Protein AF-A0A5P2X9X1-F1 (afdb_monomer)

Foldseek 3Di:
DDPPPDDWDWAPDFDDDPPDDDQDTDIDTDDDDPVLLVVQLVVLVVVDDPPDDPVPDDPVNSSNSSNVSVNVVVVVVVVVVVVVVVPDDDDPVVVVVVVVVVVVCCVVRPGPPDDDPQPDWDDDPQWIWAAECVPGTDIGGAQPQFPPDFDRYNHLQNTKGKGDWDWDWFDAPQGIKIKTWIWMARCPDPDGAIDIDIDIDDDQDDDDPVRVVRVVVRVVVVVVVVVVCPVQSVQVRVSHDD

Radius of gyration: 25.66 Å; Cα contacts (8 Å, |Δi|>4): 274; chains: 1; bounding box: 64×50×69 Å

Mean predicted aligned error: 11.22 Å

pLDDT: mean 84.47, std 12.01, range [35.03, 96.94]

Secondary structure (DSSP, 8-state):
---TTSPP---SS----TT---S----------HHHHHHHHHHHHHTS-TT--GGG--HHHHHHHHHHHHHHHHHHHHHHHHHHHHT----HHHHHHHHHHHHHHHHHSPPPPPPPP----EEETTEEEEEETTTEEEEEEPPTTB-S-----SSGGG--EEBPPEEEEEEETTEEEEEEEEEEE-TTSSS--EEEEEEEE------SHHHHHHHHHHHHHHHHHHHHTHHHHHHHHTT---

Sequence (242 aa):
MRYPHLPAYGPTEAHADEDARPDVVVRVAYALDREQLLAALSIGFTELDPDRAPEDLTVDEVRREVEGWLAAQGIIELERYVIQGQLTAYPPKQQAVMDALAAALVRAYPPPPAEEPDTGPRYGDGTVNVHTRDAGRITLREPRWCIGEHRGGEYRVDVHHMGATQHTRFHTPMGPAYVALSAAQSPLSSQPQPELHAEVSGSWSMTCDTHVARAADALEEMAAHLRGQQALLAQLEDGGPR

Nearest PDB structures (foldseek):
  5exc-assembly1_C  TM=4.239E-01  e=7.529E-01  Dendronephthya sp. SSAL-2002
  6gp1-assembly1_A  TM=4.040E-01  e=7.985E-01  Lobophyllia hemprichii
  7pfp-assembly1_C  TM=3.848E-01  e=2.170E+00  Homo sapiens
  7pfp-assembly1_A  TM=3.848E-01  e=2.170E+00  Homo sapiens

Organism: Streptomyces spectabilis (NCBI:txid68270)

InterPro domains:
  IPR054202 Protein of unknown function DUF6907 [PF21848] (127-234)

Solvent-accessible surface area (backbone atoms only — not comparable to full-atom values): 14596 Å² total; per-residue (Å²): 136,86,70,95,80,64,87,85,74,65,66,94,64,89,86,73,60,92,90,55,84,76,72,72,87,84,88,72,81,82,93,72,57,72,66,57,49,49,52,34,32,55,56,36,54,71,73,45,68,90,86,62,59,80,87,75,57,49,76,67,52,53,48,49,34,28,41,48,38,55,51,50,53,55,49,54,55,49,50,53,51,49,57,57,49,73,74,49,86,66,56,75,77,52,43,60,51,51,53,52,50,52,55,49,46,44,72,77,54,56,74,64,74,80,76,73,77,85,79,64,68,46,79,55,98,60,27,38,34,41,59,20,75,82,71,42,75,44,79,45,77,51,55,57,44,38,70,80,59,57,66,80,20,68,36,62,65,57,36,42,47,32,27,70,72,46,78,47,80,43,79,40,94,65,42,65,29,36,41,37,36,25,44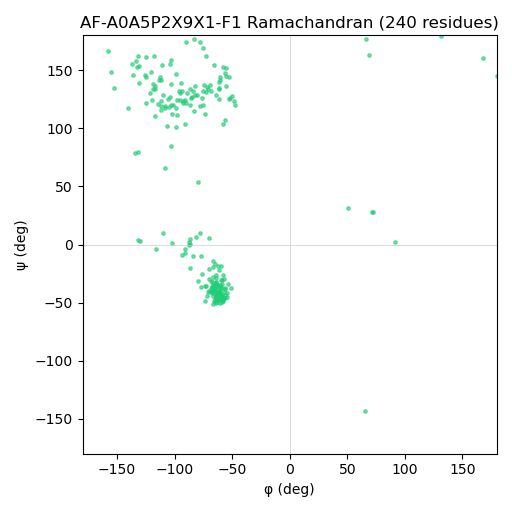,33,28,32,75,62,44,101,68,57,51,68,44,75,48,75,48,80,49,65,66,86,76,70,90,48,71,71,43,48,54,43,47,50,54,42,51,51,50,51,51,52,51,56,61,67,45,53,65,53,54,59,39,42,71,76,45,36,64,120

Structure (mmCIF, N/CA/C/O backbone):
data_AF-A0A5P2X9X1-F1
#
_entry.id   AF-A0A5P2X9X1-F1
#
loop_
_atom_site.group_PDB
_atom_site.id
_atom_site.type_symbol
_atom_site.label_atom_id
_atom_site.label_alt_id
_atom_site.label_comp_id
_atom_site.label_asym_id
_atom_site.label_entity_id
_atom_site.label_seq_id
_atom_site.pdbx_PDB_ins_code
_atom_site.Cartn_x
_atom_site.Cartn_y
_atom_site.Cartn_z
_atom_site.occupancy
_atom_site.B_iso_or_equiv
_atom_site.auth_seq_id
_atom_site.auth_comp_id
_atom_site.auth_asym_id
_atom_site.auth_atom_id
_atom_site.pdbx_PDB_model_num
ATOM 1 N N . MET A 1 1 ? -34.089 1.293 12.798 1.00 41.66 1 MET A N 1
ATOM 2 C CA . MET A 1 1 ? -34.579 0.632 11.569 1.00 41.66 1 MET A CA 1
ATOM 3 C C . MET A 1 1 ? -33.521 -0.390 11.170 1.00 41.66 1 MET A C 1
ATOM 5 O O . MET A 1 1 ? -32.366 -0.000 11.087 1.00 41.66 1 MET A O 1
ATOM 9 N N . ARG A 1 2 ? -33.836 -1.689 11.072 1.00 35.78 2 ARG A N 1
ATOM 10 C CA . ARG A 1 2 ? -32.872 -2.693 10.576 1.00 35.78 2 ARG A CA 1
ATOM 11 C C . ARG A 1 2 ? -32.998 -2.729 9.050 1.00 35.78 2 ARG A C 1
ATOM 13 O O . ARG A 1 2 ? -34.125 -2.798 8.571 1.00 35.78 2 ARG A O 1
ATOM 20 N N . TYR A 1 3 ? -31.883 -2.707 8.321 1.00 36.97 3 TYR A N 1
ATOM 21 C CA . TYR A 1 3 ? -31.836 -2.804 6.853 1.00 36.97 3 TYR A CA 1
ATOM 22 C C . TYR A 1 3 ? -31.276 -4.174 6.413 1.00 36.97 3 TYR A C 1
ATOM 24 O O . TYR A 1 3 ? -30.178 -4.240 5.871 1.00 36.97 3 TYR A O 1
ATOM 32 N N . PRO A 1 4 ? -31.977 -5.295 6.672 1.00 37.22 4 PRO A N 1
ATOM 33 C CA . PRO A 1 4 ? -31.427 -6.651 6.536 1.00 37.22 4 PRO A CA 1
ATOM 34 C C . PRO A 1 4 ? -31.156 -7.123 5.093 1.00 37.22 4 PRO A C 1
ATOM 36 O O . PRO A 1 4 ? -30.813 -8.286 4.901 1.00 37.22 4 PRO A O 1
ATOM 39 N N . HIS A 1 5 ? -31.317 -6.265 4.081 1.00 39.50 5 HIS A N 1
ATOM 40 C CA . HIS A 1 5 ? -31.217 -6.635 2.662 1.00 39.50 5 HIS A CA 1
ATOM 41 C C . HIS A 1 5 ? -30.303 -5.726 1.835 1.00 39.50 5 HIS A C 1
ATOM 43 O O . HIS A 1 5 ? -30.211 -5.914 0.624 1.00 39.50 5 HIS A O 1
ATOM 49 N N . LEU A 1 6 ? -29.646 -4.740 2.453 1.00 35.03 6 LEU A N 1
ATOM 50 C CA . LEU A 1 6 ? -28.672 -3.930 1.730 1.00 35.03 6 LEU A CA 1
ATOM 51 C C . LEU A 1 6 ? -27.324 -4.658 1.714 1.00 35.03 6 LEU A C 1
ATOM 53 O O . LEU A 1 6 ? -26.892 -5.138 2.766 1.00 35.03 6 LEU A O 1
ATOM 57 N N . PRO A 1 7 ? -26.655 -4.762 0.554 1.00 38.03 7 PRO A N 1
ATOM 58 C CA . PRO A 1 7 ? -25.277 -5.222 0.525 1.00 38.03 7 PRO A CA 1
ATOM 59 C C . PRO A 1 7 ? -24.417 -4.243 1.336 1.00 38.03 7 PRO A C 1
ATOM 61 O O . PRO A 1 7 ? -24.465 -3.035 1.110 1.00 38.03 7 PRO A O 1
ATOM 64 N N . ALA A 1 8 ? -23.679 -4.770 2.312 1.00 44.53 8 ALA A N 1
ATOM 65 C CA . ALA A 1 8 ? -22.740 -4.002 3.114 1.00 44.53 8 ALA A CA 1
ATOM 66 C C . ALA A 1 8 ? -21.356 -4.095 2.470 1.00 44.53 8 ALA A C 1
ATOM 68 O O . ALA A 1 8 ? -20.830 -5.192 2.282 1.00 44.53 8 ALA A O 1
ATOM 69 N N . TYR A 1 9 ? -20.788 -2.940 2.154 1.00 51.34 9 TYR A N 1
ATOM 70 C CA . TYR A 1 9 ? -19.409 -2.793 1.714 1.00 51.34 9 TYR A CA 1
ATOM 71 C C . TYR A 1 9 ? -18.674 -2.081 2.849 1.00 51.34 9 TYR A C 1
ATOM 73 O O . TY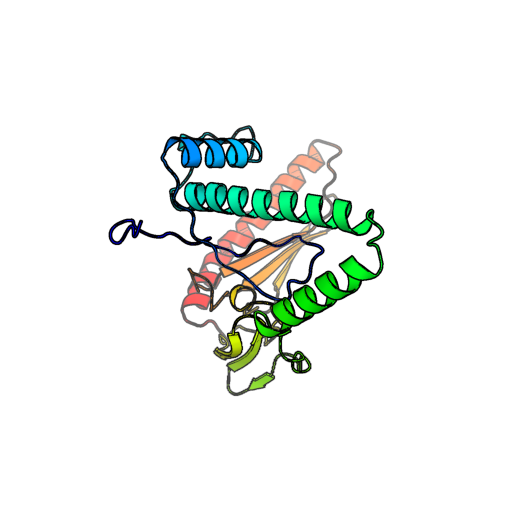R A 1 9 ? -19.200 -1.130 3.430 1.00 51.34 9 TYR A O 1
ATOM 81 N N . GLY A 1 10 ? -17.546 -2.643 3.270 1.00 55.00 10 GLY A N 1
ATOM 82 C CA . GLY A 1 10 ? -16.689 -2.040 4.285 1.00 55.00 10 GLY A CA 1
ATOM 83 C C . GLY A 1 10 ? -15.488 -1.410 3.599 1.00 55.00 10 GLY A C 1
ATOM 84 O O . GLY A 1 10 ? -15.170 -1.854 2.498 1.00 55.00 10 GLY A O 1
ATOM 85 N N . PRO A 1 11 ? -14.813 -0.451 4.251 1.00 60.16 11 PRO A N 1
ATOM 86 C CA . PRO A 1 11 ? -13.620 0.142 3.681 1.00 60.16 11 PRO A CA 1
ATOM 87 C C . PRO A 1 11 ? -12.642 -0.972 3.296 1.00 60.16 11 PRO A C 1
ATOM 89 O O . PRO A 1 11 ? -12.338 -1.866 4.100 1.00 60.16 11 PRO A O 1
ATOM 92 N N . THR A 1 12 ? -12.246 -0.943 2.030 1.00 62.06 12 THR A N 1
ATOM 93 C CA . THR A 1 12 ? -11.392 -1.939 1.386 1.00 62.06 12 THR A CA 1
ATOM 94 C C . THR A 1 12 ? -10.013 -1.940 2.052 1.00 62.06 12 THR A C 1
ATOM 96 O O . THR A 1 12 ? -9.381 -2.989 2.175 1.00 62.06 12 THR A O 1
ATOM 99 N N . GLU A 1 13 ? -9.607 -0.786 2.591 1.00 67.56 13 GLU A N 1
ATOM 100 C CA . GLU A 1 13 ? -8.340 -0.529 3.272 1.00 67.56 13 GLU A CA 1
ATOM 101 C C . GLU A 1 13 ? -8.574 0.308 4.549 1.00 67.56 13 GLU A C 1
ATOM 103 O O . GLU A 1 13 ? -9.592 0.983 4.698 1.00 67.56 13 GLU A O 1
ATOM 108 N N . ALA A 1 14 ? -7.666 0.220 5.525 1.00 73.81 14 ALA A N 1
ATOM 109 C CA . ALA A 1 14 ? -7.717 1.075 6.710 1.00 73.81 14 ALA A CA 1
ATOM 110 C C . ALA A 1 14 ? -6.917 2.350 6.434 1.00 73.81 14 ALA A C 1
ATOM 112 O O . ALA A 1 14 ? -5.723 2.265 6.167 1.00 73.81 14 ALA A O 1
ATOM 113 N N . HIS A 1 15 ? -7.562 3.510 6.531 1.00 73.56 15 HIS A N 1
ATOM 114 C CA . HIS A 1 15 ? -6.890 4.801 6.413 1.00 73.56 15 HIS A CA 1
ATOM 115 C C . HIS A 1 15 ? -6.505 5.310 7.804 1.00 73.56 15 HIS A C 1
ATOM 117 O O . HIS A 1 15 ? -7.327 5.296 8.725 1.00 73.56 15 HIS A O 1
ATOM 123 N N . ALA A 1 16 ? -5.259 5.744 7.949 1.00 73.19 16 ALA A N 1
ATOM 124 C CA . ALA A 1 16 ? -4.736 6.427 9.123 1.00 73.19 16 ALA A CA 1
ATOM 125 C C . ALA A 1 16 ? -3.933 7.646 8.656 1.00 73.19 16 ALA A C 1
ATOM 127 O O . ALA A 1 16 ? -3.502 7.694 7.505 1.00 73.19 16 ALA A O 1
ATOM 128 N N . ASP A 1 17 ? -3.760 8.618 9.544 1.00 72.19 17 ASP A N 1
ATOM 129 C CA . ASP A 1 17 ? -2.785 9.690 9.348 1.00 72.19 17 ASP A CA 1
ATOM 130 C C . ASP A 1 17 ? -1.374 9.074 9.269 1.00 72.19 17 ASP A C 1
ATOM 132 O O . ASP A 1 17 ? -1.051 8.184 10.061 1.00 72.19 17 ASP A O 1
ATOM 136 N N . GLU A 1 18 ? -0.565 9.512 8.299 1.00 70.56 18 GLU A N 1
ATOM 137 C CA . GLU A 1 18 ? 0.774 8.975 8.014 1.00 70.56 18 GLU A CA 1
ATOM 138 C C . GLU A 1 18 ? 1.712 9.090 9.224 1.00 70.56 18 GLU A C 1
ATOM 140 O O . GLU A 1 18 ? 2.566 8.228 9.436 1.00 70.56 18 GLU A O 1
ATOM 145 N N . ASP A 1 19 ? 1.509 10.115 10.056 1.00 73.88 19 ASP A N 1
ATOM 146 C CA . ASP A 1 19 ? 2.313 10.364 11.254 1.00 73.88 19 ASP A CA 1
ATOM 147 C C . ASP A 1 19 ? 1.741 9.692 12.518 1.00 73.88 19 ASP A C 1
ATOM 149 O O . ASP A 1 19 ? 2.377 9.685 13.581 1.00 73.88 19 ASP A O 1
ATOM 153 N N . ALA A 1 20 ? 0.541 9.110 12.438 1.00 70.38 20 ALA A N 1
ATOM 154 C CA . ALA A 1 20 ? -0.123 8.495 13.577 1.00 70.38 20 ALA A CA 1
ATOM 155 C C . ALA A 1 20 ? 0.118 6.983 13.626 1.00 70.38 20 ALA A C 1
ATOM 157 O O . ALA A 1 20 ? -0.120 6.248 12.672 1.00 70.38 20 ALA A O 1
ATOM 158 N N . ARG A 1 21 ? 0.493 6.476 14.806 1.00 71.69 21 ARG A N 1
ATOM 159 C CA . ARG A 1 21 ? 0.473 5.036 15.092 1.00 71.69 21 ARG A CA 1
ATOM 160 C C . ARG A 1 21 ? -0.890 4.668 15.694 1.00 71.69 21 ARG A C 1
ATOM 162 O O . ARG A 1 21 ? -1.104 4.968 16.869 1.00 71.69 21 ARG A O 1
ATOM 169 N N . PRO A 1 22 ? -1.817 4.041 14.947 1.00 76.81 22 PRO A N 1
ATOM 170 C CA . PRO A 1 22 ? -3.133 3.718 15.485 1.00 76.81 22 PRO A CA 1
ATOM 171 C C . PRO A 1 22 ? -3.046 2.592 16.525 1.00 76.81 22 PRO A C 1
ATOM 173 O O . PRO A 1 22 ? -2.439 1.552 16.277 1.00 76.81 22 PRO A O 1
ATOM 176 N N . ASP A 1 23 ? -3.714 2.765 17.669 1.00 73.62 23 ASP A N 1
ATOM 177 C CA . ASP A 1 23 ? -3.853 1.708 18.685 1.00 73.62 23 ASP A CA 1
ATOM 178 C C . ASP A 1 23 ? -4.885 0.638 18.280 1.00 73.62 23 ASP A C 1
ATOM 180 O O . ASP A 1 23 ? -4.834 -0.503 18.741 1.00 73.62 23 ASP A O 1
ATOM 184 N N . VAL A 1 24 ? -5.853 1.002 17.431 1.00 74.94 24 VAL A N 1
ATOM 185 C CA . VAL A 1 24 ? -6.951 0.132 16.993 1.00 74.94 24 VAL A CA 1
ATOM 186 C C . VAL A 1 24 ? -7.510 0.578 15.640 1.00 74.94 24 VAL A C 1
ATOM 188 O O . VAL A 1 24 ? -7.566 1.769 15.344 1.00 74.94 24 VAL A O 1
ATOM 191 N N . VAL A 1 25 ? -7.992 -0.377 14.838 1.00 77.38 25 VAL A N 1
ATOM 192 C CA . VAL A 1 25 ? -8.782 -0.107 13.627 1.00 77.38 25 VAL A CA 1
ATOM 193 C C . VAL A 1 25 ? -10.263 -0.338 13.925 1.00 77.38 25 VAL A C 1
ATOM 195 O O . VAL A 1 25 ? -10.671 -1.453 14.255 1.00 77.38 25 VAL A O 1
ATOM 198 N N . VAL A 1 26 ? -11.085 0.702 13.767 1.00 74.69 26 VAL A N 1
ATOM 199 C CA . VAL A 1 26 ? -12.545 0.627 13.930 1.00 74.69 26 VAL A CA 1
ATOM 200 C C . VAL A 1 26 ? -13.216 0.729 12.563 1.00 74.69 26 VAL A C 1
ATOM 202 O O . VAL A 1 26 ? -13.086 1.736 11.876 1.00 74.69 26 VAL A O 1
ATOM 205 N N . ARG A 1 27 ? -13.963 -0.308 12.164 1.00 78.56 27 ARG A N 1
ATOM 206 C CA . ARG A 1 27 ? -14.722 -0.315 10.901 1.00 78.56 27 ARG A CA 1
ATOM 207 C C . ARG A 1 27 ? -16.167 0.108 11.144 1.00 78.56 27 ARG A C 1
ATOM 209 O O . ARG A 1 27 ? -16.870 -0.519 11.937 1.00 78.56 27 ARG A O 1
ATOM 216 N N . VAL A 1 28 ? -16.612 1.142 10.435 1.00 79.56 28 VAL A N 1
ATOM 217 C CA . VAL A 1 28 ? -17.973 1.691 10.523 1.00 79.56 28 VAL A CA 1
ATOM 218 C C . VAL A 1 28 ? -18.715 1.424 9.215 1.00 79.56 28 VAL A C 1
ATOM 220 O O . VAL A 1 28 ? -18.130 1.491 8.139 1.00 79.56 28 VAL A O 1
ATOM 223 N N . ALA A 1 29 ? -20.007 1.105 9.310 1.00 82.00 29 ALA A N 1
ATOM 224 C CA . ALA A 1 29 ? -20.881 0.954 8.153 1.00 82.00 29 ALA A CA 1
ATOM 225 C C . ALA A 1 29 ? -21.786 2.184 8.017 1.00 82.00 29 ALA A C 1
ATOM 227 O O . ALA A 1 29 ? -22.504 2.534 8.959 1.00 82.00 29 ALA A O 1
ATOM 228 N N . TYR A 1 30 ? -21.784 2.798 6.835 1.00 84.12 30 TYR A N 1
ATOM 229 C CA . TYR A 1 30 ? -22.644 3.929 6.497 1.00 84.12 30 TYR A CA 1
ATOM 230 C C . TYR A 1 30 ? -23.803 3.464 5.614 1.00 84.12 30 TYR A C 1
ATOM 232 O O . TYR A 1 30 ? -23.624 2.667 4.695 1.00 84.12 30 TYR A O 1
ATOM 240 N N . ALA A 1 31 ? -25.005 3.967 5.888 1.00 87.94 31 ALA A N 1
ATOM 241 C CA . ALA A 1 31 ? -26.143 3.822 4.991 1.00 87.94 31 ALA A CA 1
ATOM 242 C C . ALA A 1 31 ? -26.265 5.118 4.189 1.00 87.94 31 ALA A C 1
ATOM 244 O O . ALA A 1 31 ? -26.738 6.119 4.726 1.00 87.94 31 ALA A O 1
ATOM 245 N N . LEU A 1 32 ? -25.795 5.086 2.942 1.00 91.19 32 LEU A N 1
ATOM 246 C CA . LEU A 1 32 ? -25.756 6.244 2.055 1.00 91.19 32 LEU A CA 1
ATOM 247 C C . LEU A 1 32 ? -26.727 6.066 0.891 1.00 91.19 32 LEU A C 1
ATOM 249 O O . LEU A 1 32 ? -26.908 4.957 0.380 1.00 91.19 32 LEU A O 1
ATOM 253 N N . ASP A 1 33 ? -27.342 7.162 0.467 1.00 94.44 33 ASP A N 1
ATOM 254 C CA . ASP A 1 33 ? -28.070 7.208 -0.795 1.00 94.44 33 ASP A CA 1
ATOM 255 C C . ASP A 1 33 ? -27.126 7.465 -1.988 1.00 94.44 33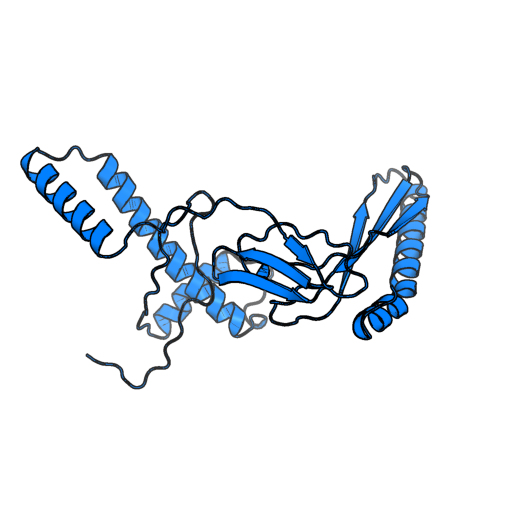 ASP A C 1
ATOM 257 O O . ASP A 1 33 ? -25.912 7.629 -1.845 1.00 94.44 33 ASP A O 1
ATOM 261 N N . ARG A 1 34 ? -27.681 7.462 -3.206 1.00 95.56 34 ARG A N 1
ATOM 262 C CA . ARG A 1 34 ? -26.884 7.671 -4.425 1.00 95.56 34 ARG A CA 1
ATOM 263 C C . ARG A 1 34 ? -26.303 9.074 -4.543 1.00 95.56 34 ARG A C 1
ATOM 265 O O . ARG A 1 34 ? -25.241 9.211 -5.140 1.00 95.56 34 ARG A O 1
ATOM 272 N N . GLU A 1 35 ? -26.986 10.090 -4.029 1.00 96.94 35 GLU A N 1
ATOM 273 C CA . GLU A 1 35 ? -26.509 11.472 -4.110 1.00 96.94 35 GLU A CA 1
ATOM 274 C C . GLU A 1 35 ? -25.304 11.659 -3.188 1.00 96.94 35 GLU A C 1
ATOM 276 O O . GLU A 1 35 ? -24.300 12.239 -3.592 1.00 96.94 35 GLU A O 1
ATOM 281 N N . GLN A 1 36 ? -25.353 11.068 -1.994 1.00 95.81 36 GLN A N 1
ATOM 282 C CA . GLN A 1 36 ? -24.242 11.038 -1.046 1.00 95.81 36 GLN A CA 1
ATOM 283 C C . GLN A 1 36 ? -23.035 10.270 -1.594 1.00 95.81 36 GLN A C 1
ATOM 285 O O . GLN A 1 36 ? -21.909 10.750 -1.482 1.00 95.81 36 GLN A O 1
ATOM 290 N N . LEU A 1 37 ? -23.258 9.111 -2.227 1.00 96.00 37 LEU A N 1
ATOM 291 C CA . LEU A 1 37 ? -22.186 8.355 -2.885 1.00 96.00 37 LEU A CA 1
ATOM 292 C C . LEU A 1 37 ? -21.540 9.158 -4.024 1.00 96.00 37 LEU A C 1
ATOM 294 O O . LEU A 1 37 ? -20.318 9.186 -4.136 1.00 96.00 37 LEU A O 1
ATOM 298 N N . LEU A 1 38 ? -22.346 9.836 -4.846 1.00 96.81 38 LEU A N 1
ATOM 299 C CA . LEU A 1 38 ? -21.843 10.673 -5.935 1.00 96.81 38 LEU A CA 1
ATOM 300 C C . LEU A 1 38 ? -21.058 11.881 -5.412 1.00 96.81 38 LEU A C 1
ATOM 302 O O . LEU A 1 38 ? -20.033 12.229 -5.990 1.00 96.81 38 LEU A O 1
ATOM 306 N N . ALA A 1 39 ? -21.520 12.512 -4.331 1.00 95.75 39 ALA A N 1
ATOM 307 C CA . ALA A 1 39 ? -20.822 13.630 -3.707 1.00 95.75 39 ALA A CA 1
ATOM 308 C C . ALA A 1 39 ? -19.449 13.204 -3.166 1.00 95.75 39 ALA A C 1
ATOM 310 O O . ALA A 1 39 ? -18.458 13.861 -3.469 1.00 95.75 39 ALA A O 1
ATOM 311 N N . ALA A 1 40 ? -19.383 12.079 -2.442 1.00 94.31 40 ALA A N 1
ATOM 312 C CA . ALA A 1 40 ? -18.125 11.518 -1.950 1.00 94.31 40 ALA A CA 1
ATOM 313 C C . ALA A 1 40 ? -17.153 11.214 -3.102 1.00 94.31 40 ALA A C 1
ATOM 315 O O . ALA A 1 40 ? -16.011 11.668 -3.077 1.00 94.31 40 ALA A O 1
ATOM 316 N N . LEU A 1 41 ? -17.631 10.526 -4.149 1.00 96.06 41 LEU A N 1
ATOM 317 C CA . LEU A 1 41 ? -16.820 10.215 -5.328 1.00 96.06 41 LEU A CA 1
ATOM 318 C C . LEU A 1 41 ? -16.320 11.482 -6.024 1.00 96.06 41 LEU A C 1
ATOM 320 O O . LEU A 1 41 ? -15.167 11.541 -6.420 1.00 96.06 41 LEU A O 1
ATOM 324 N N . SER A 1 42 ? -17.180 12.489 -6.181 1.00 94.50 42 SER A N 1
ATOM 325 C CA . SER A 1 42 ? -16.831 13.723 -6.891 1.00 94.50 42 SER A CA 1
ATOM 326 C C . SER A 1 42 ? -15.716 14.486 -6.180 1.00 94.50 42 SER A C 1
ATOM 328 O O . SER A 1 42 ? -14.875 15.074 -6.847 1.00 94.50 42 SER A O 1
ATOM 330 N N . ILE A 1 43 ? -15.688 14.464 -4.843 1.00 91.31 43 ILE A N 1
ATOM 331 C CA . ILE A 1 43 ? -14.624 15.114 -4.073 1.00 91.31 43 ILE A CA 1
ATOM 332 C C . ILE A 1 43 ? -13.327 14.305 -4.163 1.00 91.31 43 ILE A C 1
ATOM 334 O O . ILE A 1 43 ? -12.302 14.883 -4.512 1.00 91.31 43 ILE A O 1
ATOM 338 N N . GLY A 1 44 ? -13.368 12.984 -3.944 1.00 87.12 44 GLY A N 1
ATOM 339 C CA . GLY A 1 44 ? -12.177 12.135 -4.119 1.00 87.12 44 GLY A CA 1
ATOM 340 C C . GLY A 1 44 ? -11.594 12.248 -5.532 1.00 87.12 44 GLY A C 1
ATOM 341 O O . GLY A 1 44 ? -10.400 12.446 -5.714 1.00 87.12 44 GLY A O 1
ATOM 342 N N . PHE A 1 45 ? -12.459 12.285 -6.548 1.00 90.62 45 PHE A N 1
ATOM 343 C CA . PHE A 1 45 ? -12.050 12.454 -7.939 1.00 90.62 45 PHE A CA 1
ATOM 344 C C . PHE A 1 45 ? -11.338 13.785 -8.210 1.00 90.62 45 PHE A C 1
ATOM 346 O O . PHE A 1 45 ? -10.419 13.814 -9.021 1.00 90.62 45 PHE A O 1
ATOM 353 N N . THR A 1 46 ? -11.712 14.885 -7.540 1.00 87.88 46 THR A N 1
ATOM 354 C CA . THR A 1 46 ? -11.005 16.173 -7.709 1.00 87.88 46 THR A CA 1
ATOM 355 C C . THR A 1 46 ? -9.571 16.167 -7.184 1.00 87.88 46 THR A C 1
ATOM 357 O O . THR A 1 46 ? -8.812 17.076 -7.516 1.00 87.88 46 THR A O 1
ATOM 360 N N . GLU A 1 47 ? -9.201 15.165 -6.387 1.00 84.12 47 GLU A N 1
ATOM 361 C CA . GLU A 1 47 ? -7.838 14.967 -5.889 1.00 84.12 47 GLU A CA 1
ATOM 362 C C . GLU A 1 47 ? -7.014 14.025 -6.788 1.00 84.12 47 GLU A C 1
ATOM 364 O O . GLU A 1 47 ? -5.798 13.928 -6.619 1.00 84.12 47 GLU A O 1
ATOM 369 N N . LEU A 1 48 ? -7.646 13.366 -7.769 1.00 83.75 48 LEU A N 1
ATOM 370 C CA . LEU A 1 48 ? -6.960 12.550 -8.770 1.00 83.75 48 LEU A CA 1
ATOM 371 C C . LEU A 1 48 ? -6.304 13.414 -9.859 1.00 83.75 48 LEU A C 1
ATOM 373 O O . LEU A 1 48 ? -6.462 14.634 -9.916 1.00 83.75 48 LEU A O 1
ATOM 377 N N . ASP A 1 49 ? -5.558 12.748 -10.744 1.00 83.75 49 ASP A N 1
ATOM 378 C CA . ASP A 1 49 ? -4.963 13.348 -11.939 1.00 83.75 49 ASP A CA 1
ATOM 379 C C . ASP A 1 49 ? -6.009 14.186 -12.713 1.00 83.75 49 ASP A C 1
ATOM 381 O O . ASP A 1 49 ? -7.027 13.629 -13.141 1.00 83.75 49 ASP A O 1
ATOM 385 N N . PRO A 1 50 ? -5.785 15.505 -12.903 1.00 87.00 50 PRO A N 1
ATOM 386 C CA . PRO A 1 50 ? -6.747 16.394 -13.553 1.00 87.00 50 PRO A CA 1
ATOM 387 C C . PRO A 1 50 ? -7.042 16.021 -15.012 1.00 87.00 50 PRO A C 1
ATOM 389 O O . PRO A 1 50 ? -8.064 16.456 -15.543 1.00 87.00 50 PRO A O 1
ATOM 392 N N . ASP A 1 51 ? -6.177 15.230 -15.652 1.00 92.19 51 ASP A N 1
ATOM 393 C CA . ASP A 1 51 ? -6.361 14.760 -17.026 1.00 92.19 51 ASP A CA 1
ATOM 394 C C . ASP A 1 51 ? -7.097 13.408 -17.104 1.00 92.19 51 ASP A C 1
ATOM 396 O O . ASP A 1 51 ? -7.413 12.930 -18.199 1.00 92.19 51 ASP A O 1
ATOM 400 N N . ARG A 1 52 ? -7.406 12.778 -15.961 1.00 92.38 52 ARG A N 1
ATOM 401 C CA . ARG A 1 52 ? -8.116 11.497 -15.920 1.00 92.38 52 ARG A CA 1
ATOM 402 C C . ARG A 1 52 ? -9.589 11.683 -16.282 1.00 92.38 52 ARG A C 1
ATOM 404 O O . ARG A 1 52 ? -10.278 12.529 -15.716 1.00 92.38 52 ARG A O 1
ATOM 411 N N . ALA A 1 53 ? -10.104 10.854 -17.189 1.00 94.81 53 ALA A N 1
ATOM 412 C CA . ALA A 1 53 ? -11.527 10.847 -17.511 1.00 94.81 53 ALA A CA 1
ATOM 413 C C . ALA A 1 53 ? -12.316 10.014 -16.473 1.00 94.81 53 ALA A C 1
ATOM 415 O O . ALA A 1 53 ? -11.877 8.916 -16.115 1.00 94.81 53 ALA A O 1
ATOM 416 N N . PRO A 1 54 ? -13.486 10.477 -15.987 1.00 93.62 54 PRO A N 1
ATOM 417 C CA . PRO A 1 54 ? -14.319 9.710 -15.056 1.00 93.62 54 PRO A CA 1
ATOM 418 C C . PRO A 1 54 ? -14.735 8.332 -15.587 1.00 93.62 54 PRO A C 1
ATOM 420 O O . PRO A 1 54 ? -14.933 7.396 -14.814 1.00 93.62 54 PRO A O 1
ATOM 423 N N . GLU A 1 55 ? -14.873 8.200 -16.907 1.00 96.31 55 GLU A N 1
ATOM 424 C CA . GLU A 1 55 ? -15.253 6.961 -17.586 1.00 96.31 55 GLU A CA 1
ATOM 425 C C . GLU A 1 55 ? -14.186 5.862 -17.479 1.00 96.31 55 GLU A C 1
ATOM 427 O O . GLU A 1 55 ? -14.512 4.684 -17.634 1.00 96.31 55 GLU A O 1
ATOM 432 N N . ASP A 1 56 ? -12.941 6.233 -17.171 1.00 94.88 56 ASP A N 1
ATOM 433 C CA . ASP A 1 56 ? -11.811 5.312 -17.028 1.00 94.88 56 ASP A CA 1
ATOM 434 C C . ASP A 1 56 ? -11.683 4.742 -15.605 1.00 94.88 56 ASP A C 1
ATOM 436 O O . ASP A 1 56 ? -10.742 4.002 -15.307 1.00 94.88 56 ASP A O 1
ATOM 440 N N . LEU A 1 57 ? -12.595 5.095 -14.693 1.00 93.12 5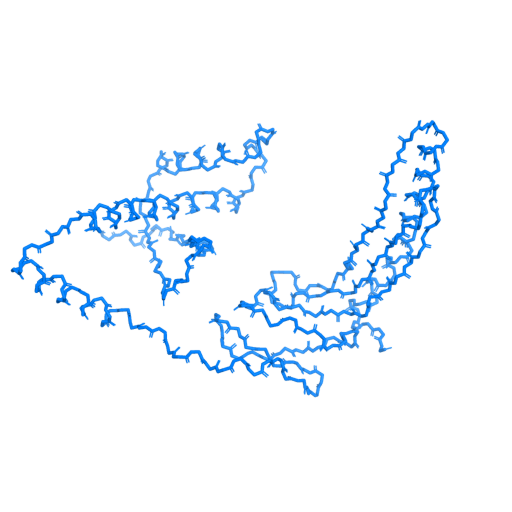7 LEU A N 1
ATOM 441 C CA . LEU A 1 57 ? -12.610 4.534 -13.346 1.00 93.12 57 LEU A CA 1
ATOM 442 C C . LEU A 1 57 ? -13.177 3.114 -13.353 1.00 93.12 57 LEU A C 1
ATOM 444 O O . LEU A 1 57 ? -14.308 2.853 -13.771 1.00 93.12 57 LEU A O 1
ATOM 448 N N . THR A 1 58 ? -12.409 2.185 -12.799 1.00 93.56 58 THR A N 1
ATOM 449 C CA . THR A 1 58 ? -12.896 0.840 -12.501 1.00 93.56 58 THR A CA 1
ATOM 450 C C . THR A 1 58 ? -13.850 0.849 -11.300 1.00 93.56 58 THR A C 1
ATOM 452 O O . THR A 1 58 ? -13.865 1.771 -10.485 1.00 93.56 58 THR A O 1
ATOM 455 N N . VAL A 1 59 ? -14.649 -0.213 -11.145 1.00 90.81 59 VAL A N 1
ATOM 456 C CA . VAL A 1 59 ? -15.567 -0.358 -9.995 1.00 90.81 59 VAL A CA 1
ATOM 457 C C . VAL A 1 59 ? -14.821 -0.326 -8.659 1.00 90.81 59 VAL A C 1
ATOM 459 O O . VAL A 1 59 ? -15.331 0.235 -7.690 1.00 90.81 59 VAL A O 1
ATOM 462 N N . ASP A 1 60 ? -13.631 -0.922 -8.604 1.00 84.69 60 ASP A N 1
ATOM 463 C CA . ASP A 1 60 ? -12.832 -0.972 -7.380 1.00 84.69 60 ASP A CA 1
ATOM 464 C C . ASP A 1 60 ? -12.212 0.390 -7.056 1.00 84.69 60 ASP A C 1
ATOM 466 O O . ASP A 1 60 ? -12.187 0.775 -5.892 1.00 84.69 60 ASP A O 1
ATOM 470 N N . GLU A 1 61 ? -11.807 1.164 -8.066 1.00 89.06 61 GLU A N 1
ATOM 471 C CA . GLU A 1 61 ? -11.370 2.549 -7.859 1.00 89.06 61 GLU A CA 1
ATOM 472 C C . GLU A 1 61 ? -12.515 3.427 -7.365 1.00 89.06 61 GLU A C 1
ATOM 474 O O . GLU A 1 61 ? -12.357 4.098 -6.356 1.00 89.06 61 GLU A O 1
ATOM 479 N N . VAL A 1 62 ? -13.704 3.353 -7.978 1.00 92.94 62 VAL A N 1
ATOM 480 C CA . VAL A 1 62 ? -14.879 4.101 -7.492 1.00 92.94 62 VAL A CA 1
ATOM 481 C C . VAL A 1 62 ? -15.161 3.805 -6.016 1.00 92.94 62 VAL A C 1
ATOM 483 O O . VAL A 1 62 ? -15.470 4.716 -5.250 1.00 92.94 62 VAL A O 1
ATOM 486 N N . ARG A 1 63 ? -15.056 2.537 -5.598 1.00 89.44 63 ARG A N 1
ATOM 487 C CA . ARG A 1 63 ? -15.224 2.157 -4.188 1.00 89.44 63 ARG A CA 1
ATOM 488 C C . ARG A 1 63 ? -14.120 2.729 -3.311 1.00 89.44 63 ARG A C 1
ATOM 490 O O . ARG A 1 63 ? -14.447 3.332 -2.293 1.00 89.44 63 ARG A O 1
ATOM 497 N N . ARG A 1 64 ? -12.856 2.570 -3.716 1.00 86.38 64 ARG A N 1
ATOM 498 C CA . ARG A 1 64 ? -11.697 3.077 -2.974 1.00 86.38 64 ARG A CA 1
ATOM 499 C C . ARG A 1 64 ? -11.800 4.583 -2.756 1.00 86.38 64 ARG A C 1
ATOM 501 O O . ARG A 1 64 ? -11.631 5.021 -1.627 1.00 86.38 64 ARG A O 1
ATOM 508 N N . GLU A 1 65 ? -12.153 5.351 -3.784 1.00 91.06 65 GLU A N 1
ATOM 509 C CA . GLU A 1 65 ? -12.289 6.808 -3.672 1.00 91.06 65 GLU A CA 1
ATOM 510 C C . GLU A 1 65 ? -13.414 7.212 -2.713 1.00 91.06 65 GLU A C 1
ATOM 512 O O . GLU A 1 65 ? -13.230 8.059 -1.839 1.00 91.06 65 GLU A O 1
ATOM 517 N N . VAL A 1 66 ? -14.586 6.575 -2.820 1.00 92.25 66 VAL A N 1
ATOM 518 C CA . VAL A 1 66 ? -15.714 6.857 -1.918 1.00 92.25 66 VAL A CA 1
ATOM 519 C C . VAL A 1 66 ? -15.368 6.506 -0.469 1.00 92.25 66 VAL A C 1
ATOM 521 O O . VAL A 1 66 ? -15.643 7.287 0.442 1.00 92.25 66 VAL A O 1
ATOM 524 N N . GLU A 1 67 ? -14.791 5.329 -0.238 1.00 89.62 67 GLU A N 1
ATOM 525 C CA . GLU A 1 67 ? -14.428 4.848 1.097 1.00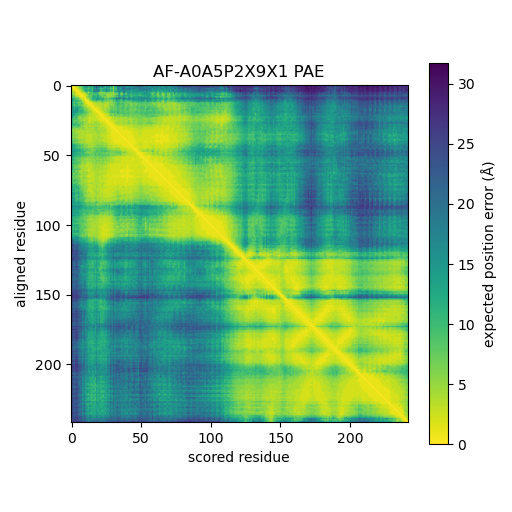 89.62 67 GLU A CA 1
ATOM 526 C C . GLU A 1 67 ? -13.290 5.672 1.707 1.00 89.62 67 GLU A C 1
ATOM 528 O O . GLU A 1 67 ? -13.379 6.047 2.879 1.00 89.62 67 GLU A O 1
ATOM 533 N N . GLY A 1 68 ? -12.278 6.007 0.905 1.00 87.69 68 GLY A N 1
ATOM 534 C CA . GLY A 1 68 ? -11.149 6.847 1.289 1.00 87.69 68 GLY A CA 1
ATOM 535 C C . GLY A 1 68 ? -11.599 8.243 1.696 1.00 87.69 68 GLY A C 1
ATOM 536 O O . GLY A 1 68 ? -11.253 8.702 2.785 1.00 87.69 68 GLY A O 1
ATOM 537 N N . TRP A 1 69 ? -12.469 8.877 0.902 1.00 91.44 69 TRP A N 1
ATOM 538 C CA . TRP A 1 69 ? -13.019 10.187 1.250 1.00 91.44 69 TRP A CA 1
ATOM 539 C C . TRP A 1 69 ? -13.821 10.154 2.559 1.00 91.44 69 TRP A C 1
ATOM 541 O O . TRP A 1 69 ? -13.627 11.002 3.432 1.00 91.44 69 TRP A O 1
ATOM 551 N N . LEU A 1 70 ? -14.701 9.160 2.738 1.00 90.44 70 LEU A N 1
ATOM 552 C CA . LEU A 1 70 ? -15.491 9.017 3.969 1.00 90.44 70 LEU A CA 1
ATOM 553 C C . LEU A 1 70 ? -14.599 8.814 5.200 1.00 90.44 70 LEU A C 1
ATOM 555 O O . LEU A 1 70 ? -14.869 9.391 6.257 1.00 90.44 70 LEU A O 1
ATOM 559 N N . ALA A 1 71 ? -13.541 8.011 5.067 1.00 86.94 71 ALA A N 1
ATOM 560 C CA . ALA A 1 71 ? -12.572 7.791 6.131 1.00 86.94 71 ALA A CA 1
ATOM 561 C C . ALA A 1 71 ? -11.806 9.082 6.466 1.00 86.94 71 ALA A C 1
ATOM 563 O O . ALA A 1 71 ? -11.758 9.471 7.636 1.00 86.94 71 ALA A O 1
ATOM 564 N N . ALA A 1 72 ? -11.291 9.784 5.452 1.00 87.06 72 ALA A N 1
ATOM 565 C CA . ALA A 1 72 ? -10.552 11.033 5.615 1.00 87.06 72 ALA A CA 1
ATOM 566 C C . ALA A 1 72 ? -11.394 12.117 6.306 1.00 87.06 72 ALA A C 1
ATOM 568 O O . ALA A 1 72 ? -10.936 12.732 7.267 1.00 87.06 72 ALA A O 1
ATOM 569 N N . GLN A 1 73 ? -12.655 12.307 5.901 1.00 89.94 73 GLN A N 1
ATOM 570 C CA . GLN A 1 73 ? -13.545 13.274 6.560 1.00 89.94 73 GLN A CA 1
ATOM 571 C C . GLN A 1 73 ? -13.817 12.919 8.024 1.00 89.94 73 GLN A C 1
ATOM 573 O O . GLN A 1 73 ? -13.865 13.805 8.878 1.00 89.94 73 GLN A O 1
ATOM 578 N N . GLY A 1 74 ? -13.966 11.626 8.331 1.00 86.50 74 GLY A N 1
ATOM 579 C CA . GLY A 1 74 ? -14.084 11.161 9.710 1.00 86.50 74 GLY A CA 1
ATOM 580 C C . GLY A 1 74 ? -12.865 11.537 10.557 1.00 86.50 74 GLY A C 1
ATOM 581 O O . GLY A 1 74 ? -13.031 12.016 11.679 1.00 86.50 74 GLY A O 1
ATOM 582 N N . ILE A 1 75 ? -11.658 11.369 10.011 1.00 85.62 75 ILE A N 1
ATOM 583 C CA . ILE A 1 75 ? -10.396 11.718 10.680 1.00 85.62 75 ILE A CA 1
ATOM 584 C C . ILE A 1 75 ? -10.286 13.234 10.878 1.00 85.62 75 ILE A C 1
ATOM 586 O O . ILE A 1 75 ? -10.092 13.674 12.009 1.00 85.62 75 ILE A O 1
ATOM 590 N N . ILE A 1 76 ? -10.494 14.030 9.823 1.00 87.44 76 ILE A N 1
ATOM 591 C CA . ILE A 1 76 ? -10.386 15.500 9.863 1.00 87.44 76 ILE A CA 1
ATOM 592 C C . ILE A 1 76 ? -11.342 16.104 10.900 1.00 87.44 76 ILE A C 1
ATOM 594 O O . ILE A 1 76 ? -10.958 16.978 11.682 1.00 87.44 76 ILE A O 1
ATOM 598 N N . GLU A 1 77 ? -12.600 15.655 10.937 1.00 90.19 77 GLU A N 1
ATOM 599 C CA . GLU A 1 77 ? -13.561 16.179 11.911 1.00 90.19 77 GLU A CA 1
ATOM 600 C C . GLU A 1 77 ? -13.205 15.764 13.346 1.00 90.19 77 GLU A C 1
ATOM 602 O O . GLU A 1 77 ? -13.313 16.581 14.263 1.00 90.19 77 GLU A O 1
ATOM 607 N N . LEU A 1 78 ? -12.724 14.533 13.565 1.00 86.12 78 LEU A N 1
ATOM 608 C CA . LEU A 1 78 ? -12.237 14.109 14.882 1.00 86.12 78 LEU A CA 1
ATOM 609 C C . LEU A 1 78 ? -11.020 14.926 15.328 1.00 86.12 78 LEU A C 1
ATOM 611 O O . LEU A 1 78 ? -10.990 15.386 16.471 1.00 86.12 78 LEU A O 1
ATOM 615 N N . GLU A 1 79 ? -10.054 15.156 14.441 1.00 86.25 79 GLU A N 1
ATOM 616 C CA . GLU A 1 79 ? -8.866 15.963 14.716 1.00 86.25 79 GLU A CA 1
ATOM 617 C C . GLU A 1 79 ? -9.249 17.393 15.111 1.00 86.25 79 GLU A C 1
ATOM 619 O O . GLU A 1 79 ? -8.776 17.910 16.128 1.00 86.25 79 GLU A O 1
ATOM 624 N N . ARG A 1 80 ? -10.196 18.006 14.389 1.00 88.56 80 ARG A N 1
ATOM 625 C CA . ARG A 1 80 ? -10.733 19.329 14.734 1.00 88.56 80 ARG A CA 1
ATOM 626 C C . ARG A 1 80 ? -11.263 19.366 16.170 1.00 88.56 80 ARG A C 1
ATOM 628 O O . ARG A 1 80 ? -10.961 20.310 16.906 1.00 88.56 80 ARG A O 1
ATOM 635 N N . TYR A 1 81 ? -12.018 18.348 16.592 1.00 86.44 81 TYR A N 1
ATOM 636 C CA . TYR A 1 81 ? -12.507 18.253 17.972 1.00 86.44 81 TYR A CA 1
ATOM 637 C C . TYR A 1 81 ? -11.385 18.017 18.989 1.00 86.44 81 TYR A C 1
ATOM 639 O O . TYR A 1 81 ? -11.442 18.581 20.083 1.00 86.44 81 TYR A O 1
ATOM 647 N N . VAL A 1 82 ? -10.361 17.227 18.651 1.00 85.12 82 VAL A N 1
ATOM 648 C CA . VAL A 1 82 ? -9.195 16.999 19.520 1.00 85.12 82 VAL A CA 1
ATOM 649 C C . VAL A 1 82 ? -8.427 18.299 19.739 1.00 85.12 82 VAL A C 1
ATOM 651 O O . VAL A 1 82 ? -8.198 18.671 20.890 1.00 85.12 82 VAL A O 1
ATOM 654 N N . ILE A 1 83 ? -8.099 19.028 18.670 1.00 85.25 83 ILE A N 1
ATOM 655 C CA . ILE A 1 83 ? -7.404 20.321 18.742 1.00 85.25 83 ILE A CA 1
ATOM 656 C C . ILE A 1 83 ? -8.221 21.309 19.582 1.00 85.25 83 ILE A C 1
ATOM 658 O O . ILE A 1 83 ? -7.696 21.938 20.503 1.00 85.25 83 ILE A O 1
ATOM 662 N N . GLN A 1 84 ? -9.530 21.408 19.331 1.00 83.31 84 GLN A N 1
ATOM 663 C CA . GLN A 1 84 ? -10.413 22.265 20.124 1.00 83.31 84 GLN A CA 1
ATOM 664 C C . GLN A 1 84 ? -10.443 21.851 21.609 1.00 83.31 84 GLN A C 1
ATOM 666 O O . GLN A 1 84 ? -10.436 22.706 22.501 1.00 83.31 84 GLN A O 1
ATOM 671 N N . GLY A 1 85 ? -10.453 20.547 21.886 1.00 83.19 85 GLY A N 1
ATOM 672 C CA . GLY A 1 85 ? -10.432 19.990 23.235 1.00 83.19 85 GLY A CA 1
ATOM 673 C C . GLY A 1 85 ? -9.122 20.256 23.979 1.00 83.19 85 GLY A C 1
ATOM 674 O O . GLY A 1 85 ? -9.165 20.596 25.158 1.00 83.19 85 GLY A O 1
ATOM 675 N N . GLN A 1 86 ? -7.972 20.169 23.303 1.00 82.81 86 GLN A N 1
ATOM 676 C CA . GLN A 1 86 ? -6.649 20.450 23.880 1.00 82.81 86 GLN A CA 1
ATOM 677 C C . GLN A 1 86 ? -6.490 21.916 24.298 1.00 82.81 86 GLN A C 1
ATOM 679 O O . GLN A 1 86 ? -5.834 22.215 25.295 1.00 82.81 86 GLN A O 1
ATOM 684 N N . LEU A 1 87 ? -7.124 22.833 23.566 1.00 78.69 87 LEU A N 1
ATOM 685 C CA . LEU A 1 87 ? -7.137 24.260 23.894 1.00 78.69 87 LEU A CA 1
ATOM 686 C C . LEU A 1 87 ? -8.097 24.603 25.045 1.00 78.69 87 LEU A C 1
ATOM 688 O O . LEU A 1 87 ? -8.076 25.724 25.558 1.00 78.69 87 LEU A O 1
ATOM 692 N N . THR A 1 88 ? -8.935 23.656 25.469 1.00 81.62 88 THR A N 1
ATOM 693 C CA . THR A 1 88 ? -9.942 23.872 26.507 1.00 81.62 88 THR A CA 1
ATOM 694 C C . THR A 1 88 ? -9.436 23.374 27.860 1.00 81.62 88 THR A C 1
ATOM 696 O O . THR A 1 88 ? -9.321 22.176 28.102 1.00 81.62 88 THR A O 1
ATOM 699 N N . ALA A 1 89 ? -9.183 24.292 28.797 1.00 82.56 89 ALA A N 1
ATOM 700 C CA . ALA A 1 89 ? -8.923 23.921 30.186 1.00 82.56 89 ALA A CA 1
ATOM 701 C C . ALA A 1 89 ? -10.232 23.493 30.873 1.00 82.56 89 ALA A C 1
ATOM 703 O O . ALA A 1 89 ? -11.121 24.316 31.109 1.00 82.56 89 ALA A O 1
ATOM 704 N N . TYR A 1 90 ? -10.353 22.210 31.215 1.00 82.81 90 TYR A N 1
ATOM 705 C CA . TYR A 1 90 ? -11.536 21.692 31.901 1.00 82.81 90 TYR A CA 1
ATOM 706 C C . TYR A 1 90 ? -11.539 22.088 33.388 1.00 82.81 90 TYR A C 1
ATOM 708 O O . TYR A 1 90 ? -10.550 21.879 34.096 1.00 82.81 90 TYR A O 1
ATOM 716 N N . PRO A 1 91 ? -12.656 22.611 33.928 1.00 89.62 91 PRO A N 1
ATOM 717 C CA . PRO A 1 91 ? -12.840 22.753 35.366 1.00 89.62 91 PRO A CA 1
ATOM 718 C C . PRO A 1 91 ? -12.664 21.405 36.092 1.00 89.62 91 PRO A C 1
ATOM 720 O O . PRO A 1 91 ? -13.039 20.368 35.541 1.00 89.62 91 PRO A O 1
ATOM 723 N N . PRO A 1 92 ? -12.233 21.381 37.369 1.00 88.56 92 PRO A N 1
ATOM 724 C CA . PRO A 1 92 ? -11.933 20.135 38.090 1.00 88.56 92 PRO A CA 1
ATOM 725 C C . PRO A 1 92 ? -13.065 19.096 38.100 1.00 88.56 92 PRO A C 1
ATOM 727 O O . PRO A 1 92 ? -12.821 17.895 38.046 1.00 88.56 92 PRO A O 1
ATOM 730 N N . LYS A 1 93 ? -14.328 19.544 38.133 1.00 85.94 93 LYS A N 1
ATOM 731 C CA . LYS A 1 93 ? -15.494 18.645 38.069 1.00 85.94 93 LYS A CA 1
ATOM 732 C C . LYS A 1 93 ? -15.653 17.962 36.707 1.00 85.94 93 LYS A C 1
ATOM 734 O O . LYS A 1 93 ? -16.168 16.853 36.656 1.00 85.94 93 LYS A O 1
ATOM 739 N N . GLN A 1 94 ? -15.244 18.621 35.623 1.00 88.81 94 GLN A N 1
ATOM 740 C CA . GLN A 1 94 ? -15.270 18.053 34.275 1.00 88.81 94 GLN A CA 1
ATOM 741 C C . GLN A 1 94 ? -14.075 17.123 34.042 1.00 88.81 94 GLN A C 1
ATOM 743 O O . GLN A 1 94 ? -14.241 16.109 33.374 1.00 88.81 94 GLN A O 1
ATOM 748 N N . GLN A 1 95 ? -12.925 17.384 34.676 1.00 87.69 95 GLN A N 1
ATOM 749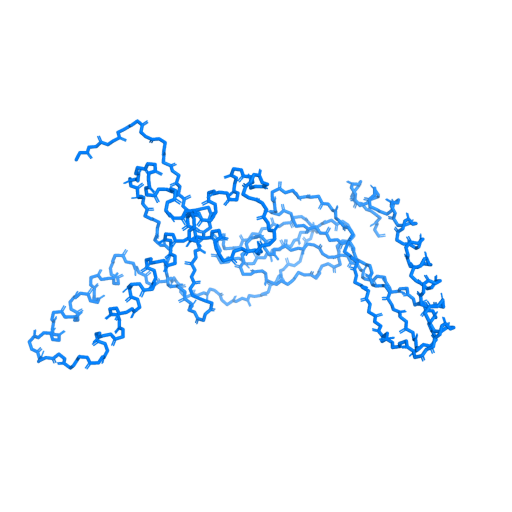 C CA . GLN A 1 95 ? -11.762 16.492 34.603 1.00 87.69 95 GLN A CA 1
ATOM 750 C C . GLN A 1 95 ? -12.101 15.061 35.045 1.00 87.69 95 GLN A C 1
ATOM 752 O O . GLN A 1 95 ? -11.827 14.114 34.320 1.00 87.69 95 GLN A O 1
ATOM 757 N N . ALA A 1 96 ? -12.806 14.906 36.171 1.00 87.69 96 ALA A N 1
ATOM 758 C CA . ALA A 1 96 ? -13.217 13.587 36.657 1.00 87.69 96 ALA A CA 1
ATOM 759 C C . ALA A 1 96 ? -14.119 12.822 35.663 1.00 87.69 96 ALA A C 1
ATOM 761 O O . ALA A 1 96 ? -14.089 11.593 35.612 1.00 87.69 96 ALA A O 1
ATOM 762 N N . VAL A 1 97 ? -14.924 13.537 34.865 1.00 90.81 97 VAL A N 1
ATOM 763 C CA . VAL A 1 97 ? -15.737 12.930 33.799 1.00 90.81 97 VAL A CA 1
ATOM 764 C C . VAL A 1 97 ? -14.844 12.476 32.647 1.00 90.81 97 VAL A C 1
ATOM 766 O O . VAL A 1 97 ? -15.010 11.358 32.165 1.00 90.81 97 VAL A O 1
ATOM 769 N N . MET A 1 98 ? -13.878 13.302 32.238 1.00 90.25 98 MET A N 1
ATOM 770 C CA . MET A 1 98 ? -12.926 12.950 31.181 1.00 90.25 98 MET A CA 1
ATOM 771 C C . MET A 1 98 ? -12.076 11.735 31.560 1.00 90.25 98 MET A C 1
ATOM 773 O O . MET A 1 98 ? -11.920 10.832 30.743 1.00 90.25 98 MET A O 1
ATOM 777 N N . ASP A 1 99 ? -11.623 11.645 32.811 1.00 88.75 99 ASP A N 1
ATOM 778 C CA . ASP A 1 99 ? -10.872 10.487 33.3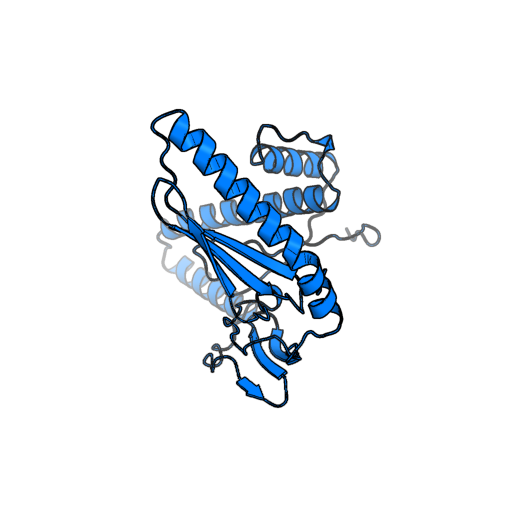12 1.00 88.75 99 ASP A CA 1
ATOM 779 C C . ASP A 1 99 ? -11.724 9.204 33.265 1.00 88.75 99 ASP A C 1
ATOM 781 O O . ASP A 1 99 ? -11.258 8.135 32.860 1.00 88.75 99 ASP A O 1
ATOM 785 N N . ALA A 1 100 ? -13.009 9.302 33.627 1.00 92.50 100 ALA A N 1
ATOM 786 C CA . ALA A 1 100 ? -13.940 8.179 33.549 1.00 92.50 100 ALA A CA 1
ATOM 787 C C . ALA A 1 100 ? -14.205 7.736 32.098 1.00 92.50 100 ALA A C 1
ATOM 789 O O . ALA A 1 100 ? -14.299 6.532 31.835 1.00 92.50 100 ALA A O 1
ATOM 790 N N . LEU A 1 101 ? -14.301 8.686 31.159 1.00 91.44 101 LEU A N 1
ATOM 791 C CA . LEU A 1 101 ? -14.431 8.408 29.727 1.00 91.44 101 LEU A CA 1
ATOM 792 C C . LEU A 1 101 ? -13.164 7.753 29.164 1.00 91.44 101 LEU A C 1
ATOM 794 O O . LEU A 1 101 ? -13.274 6.745 28.471 1.00 91.44 101 LEU A O 1
ATOM 798 N N . ALA A 1 102 ? -11.976 8.244 29.524 1.00 87.56 102 ALA A N 1
ATOM 799 C CA . ALA A 1 102 ? -10.704 7.638 29.132 1.00 87.56 102 ALA A CA 1
ATOM 800 C C . ALA A 1 102 ? -10.594 6.188 29.635 1.00 87.56 102 ALA A C 1
ATOM 802 O O . ALA A 1 102 ? -10.265 5.277 28.877 1.00 87.56 102 ALA A O 1
ATOM 803 N N . ALA A 1 103 ? -10.973 5.933 30.890 1.00 89.38 103 ALA A N 1
ATOM 804 C CA . ALA A 1 103 ? -11.010 4.577 31.430 1.00 89.38 103 ALA A CA 1
ATOM 805 C C . ALA A 1 103 ? -12.041 3.684 30.716 1.00 89.38 103 ALA A C 1
ATOM 807 O O . ALA A 1 103 ? -11.822 2.481 30.571 1.00 89.38 103 ALA A O 1
ATOM 808 N N . ALA A 1 104 ? -13.186 4.235 30.298 1.00 90.31 104 ALA A N 1
ATOM 809 C CA . ALA A 1 104 ? -14.167 3.499 29.504 1.00 90.31 104 ALA A CA 1
ATOM 810 C C . ALA A 1 104 ? -13.627 3.146 28.113 1.00 90.31 104 ALA A C 1
ATOM 812 O O . ALA A 1 104 ? -13.832 2.017 27.668 1.00 90.31 104 ALA A O 1
ATOM 813 N N . LEU A 1 105 ? -12.890 4.065 27.482 1.00 87.44 105 LEU A N 1
ATOM 814 C CA . LEU A 1 105 ? -12.234 3.844 26.198 1.00 87.44 105 LEU A CA 1
ATOM 815 C C . LEU A 1 105 ? -11.230 2.690 26.283 1.00 87.44 105 LEU A C 1
ATOM 817 O O . LEU A 1 105 ? -11.354 1.750 25.512 1.00 87.44 105 LEU A O 1
ATOM 821 N N . VAL A 1 106 ? -10.334 2.689 27.278 1.00 86.50 106 VAL A N 1
ATOM 822 C CA . VAL A 1 106 ? -9.352 1.603 27.487 1.00 86.50 106 VAL A CA 1
ATOM 823 C C . VAL A 1 106 ? -10.023 0.242 27.700 1.00 86.50 106 VAL A C 1
ATOM 825 O O . VAL A 1 106 ? -9.503 -0.785 27.280 1.00 86.50 106 VAL A O 1
ATOM 828 N N . ARG A 1 107 ? -11.194 0.193 28.348 1.00 87.56 107 ARG A N 1
ATOM 829 C CA . ARG A 1 107 ? -11.932 -1.074 28.503 1.00 87.56 107 ARG A CA 1
ATOM 830 C C . ARG A 1 107 ? -12.573 -1.551 27.203 1.00 87.56 107 ARG A C 1
ATOM 832 O O . ARG A 1 107 ? -12.678 -2.756 27.002 1.00 87.56 107 ARG A O 1
ATOM 839 N N . ALA A 1 108 ? -13.060 -0.627 26.379 1.00 82.25 108 ALA A N 1
ATOM 840 C CA . ALA A 1 108 ? -13.699 -0.946 25.105 1.00 82.25 108 ALA A CA 1
ATOM 841 C C . ALA A 1 108 ? -12.670 -1.298 24.018 1.00 82.25 108 ALA A C 1
ATOM 843 O O . ALA A 1 108 ? -12.912 -2.194 23.214 1.00 82.25 108 ALA A O 1
ATOM 844 N N . TYR A 1 109 ? -11.524 -0.618 24.043 1.00 83.75 109 TYR A N 1
ATOM 845 C CA . TYR A 1 109 ? -10.406 -0.750 23.117 1.00 83.75 109 TYR A CA 1
ATOM 846 C C . TYR A 1 109 ? -9.118 -0.879 23.940 1.00 83.75 109 TYR A C 1
ATOM 848 O O . TYR A 1 109 ? -8.432 0.119 24.178 1.00 83.75 109 TYR A O 1
ATOM 856 N N . PRO A 1 110 ? -8.821 -2.077 24.471 1.00 79.75 110 PRO A N 1
ATOM 857 C CA . PRO A 1 110 ? -7.591 -2.285 25.220 1.00 79.75 110 PRO A CA 1
ATOM 858 C C . PRO A 1 110 ? -6.382 -2.003 24.321 1.00 79.75 110 PRO A C 1
ATOM 860 O O . PRO A 1 110 ? -6.445 -2.317 23.129 1.00 79.75 110 PRO A O 1
ATOM 863 N N . PRO A 1 111 ? -5.289 -1.436 24.870 1.00 76.56 111 PRO A N 1
ATOM 864 C CA . PRO A 1 111 ? -4.076 -1.232 24.095 1.00 76.56 111 PRO A CA 1
ATOM 865 C C . PRO A 1 111 ? -3.612 -2.574 23.522 1.00 76.56 111 PRO A C 1
ATOM 867 O O . PRO A 1 111 ? -3.821 -3.616 24.167 1.00 76.56 111 PRO A O 1
ATOM 870 N N . PRO A 1 112 ? -2.985 -2.570 22.335 1.00 69.50 112 PRO A N 1
ATOM 871 C CA . PRO A 1 112 ? -2.428 -3.789 21.786 1.00 69.50 112 PRO A CA 1
ATOM 872 C C . PRO A 1 112 ? -1.463 -4.406 22.811 1.00 69.50 112 PRO A C 1
ATOM 874 O O . PRO A 1 112 ? -0.808 -3.677 23.568 1.00 69.50 112 PRO A O 1
ATOM 877 N N . PRO A 1 113 ? -1.383 -5.747 22.890 1.00 71.25 113 PRO A N 1
ATOM 878 C CA . PRO A 1 113 ? -0.349 -6.380 23.693 1.00 71.25 113 PRO A CA 1
ATOM 879 C C . PRO A 1 113 ? 1.008 -5.811 23.276 1.00 71.25 113 PRO A C 1
ATOM 881 O O . PRO A 1 113 ? 1.208 -5.503 22.101 1.00 71.25 113 PRO A O 1
ATOM 884 N N . ALA A 1 114 ? 1.919 -5.652 24.242 1.00 71.94 114 ALA A N 1
ATOM 885 C CA . ALA A 1 114 ? 3.277 -5.213 23.944 1.00 71.94 114 ALA A CA 1
ATOM 886 C C . ALA A 1 114 ? 3.814 -6.060 22.785 1.00 71.94 114 ALA A C 1
ATOM 888 O O . ALA A 1 114 ? 3.767 -7.291 22.873 1.00 71.94 114 ALA A O 1
ATOM 889 N N . GLU A 1 115 ? 4.243 -5.400 21.703 1.00 62.03 115 GLU A N 1
ATOM 890 C CA . GLU A 1 115 ? 4.796 -6.090 20.541 1.00 62.03 115 GLU A CA 1
ATOM 891 C C . GLU A 1 115 ? 5.868 -7.059 21.035 1.00 62.03 115 GLU A C 1
ATOM 893 O O . GLU A 1 115 ? 6.760 -6.683 21.809 1.00 62.03 115 GLU A O 1
ATOM 898 N N . GLU A 1 116 ? 5.754 -8.328 20.633 1.00 66.19 116 GLU A N 1
ATOM 899 C CA . GLU A 1 116 ? 6.873 -9.238 20.815 1.00 66.19 116 GLU A CA 1
ATOM 900 C C . GLU A 1 116 ? 8.081 -8.594 20.129 1.00 66.19 116 GLU A C 1
ATOM 902 O O . GLU A 1 116 ? 7.927 -8.052 19.030 1.00 66.19 116 GLU A O 1
ATOM 907 N N . PRO A 1 117 ? 9.267 -8.604 20.761 1.00 68.94 117 PRO A N 1
ATOM 908 C CA . PRO A 1 117 ? 10.448 -8.030 20.143 1.00 68.94 117 PRO A CA 1
ATOM 909 C C . PRO A 1 117 ? 10.597 -8.629 18.750 1.00 68.94 117 PRO A C 1
ATOM 911 O O . PRO A 1 117 ? 10.594 -9.856 18.612 1.00 68.94 117 PRO A O 1
ATOM 914 N N . ASP A 1 118 ? 10.698 -7.769 17.735 1.00 71.44 118 ASP A N 1
ATOM 915 C CA . ASP A 1 118 ? 10.954 -8.213 16.374 1.00 71.44 118 ASP A CA 1
ATOM 916 C C . ASP A 1 118 ? 12.271 -8.994 16.377 1.00 71.44 118 ASP A C 1
ATOM 918 O O . ASP A 1 118 ? 13.364 -8.441 16.507 1.00 71.44 118 ASP A O 1
ATOM 922 N N . THR A 1 119 ? 12.165 -10.322 16.315 1.00 75.56 119 THR A N 1
ATOM 923 C CA . THR A 1 119 ? 13.338 -11.196 16.283 1.00 75.56 119 THR A CA 1
ATOM 924 C C . THR A 1 119 ? 13.927 -11.307 14.879 1.00 75.56 119 THR A C 1
ATOM 926 O O . THR A 1 119 ? 14.805 -12.144 14.670 1.00 75.56 119 THR A O 1
ATOM 929 N N . GLY A 1 120 ? 13.417 -10.521 13.928 1.00 79.19 120 GLY A N 1
ATOM 930 C CA . GLY A 1 120 ? 13.718 -10.614 12.514 1.00 79.19 120 GLY A CA 1
ATOM 931 C C . GLY A 1 120 ? 13.201 -11.910 11.876 1.00 79.19 120 GLY A C 1
ATOM 932 O O . GLY A 1 120 ? 12.664 -12.800 12.558 1.00 79.19 120 GLY A O 1
ATOM 933 N N . PRO A 1 121 ? 13.380 -12.042 10.551 1.00 81.00 121 PRO A N 1
ATOM 934 C CA . PRO A 1 121 ? 13.059 -13.262 9.829 1.00 81.00 121 PRO A CA 1
ATOM 935 C C . PRO A 1 121 ? 13.894 -14.451 10.324 1.00 81.00 121 PRO A C 1
ATOM 937 O O . PRO A 1 121 ? 15.096 -14.326 10.569 1.00 81.00 121 PRO A O 1
ATOM 940 N N . ARG A 1 122 ? 13.274 -15.632 10.434 1.00 82.50 122 ARG A N 1
ATOM 941 C CA . ARG A 1 122 ? 13.983 -16.890 10.733 1.00 82.50 122 ARG A CA 1
ATOM 942 C C . ARG A 1 122 ? 13.904 -17.854 9.560 1.00 82.50 122 ARG A C 1
ATOM 944 O O . ARG A 1 122 ? 12.807 -18.277 9.193 1.00 82.50 122 ARG A O 1
ATOM 951 N N . TYR A 1 123 ? 15.068 -18.238 9.055 1.00 87.06 123 TYR A N 1
ATOM 952 C CA . TYR A 1 123 ? 15.248 -19.098 7.887 1.00 87.06 123 TYR A CA 1
ATOM 953 C C . TYR A 1 123 ? 15.422 -20.568 8.283 1.00 87.06 123 TYR A C 1
ATOM 955 O O . TYR A 1 123 ? 16.126 -20.870 9.250 1.00 87.06 123 TYR A O 1
ATOM 963 N N . GLY A 1 124 ? 14.809 -21.487 7.534 1.00 83.81 124 GLY A N 1
ATOM 964 C CA . GLY A 1 124 ? 14.988 -22.930 7.722 1.00 83.81 124 GLY A CA 1
ATOM 965 C C . GLY A 1 124 ? 14.171 -23.770 6.741 1.00 83.81 124 GLY A C 1
ATOM 966 O O . GLY A 1 124 ? 13.067 -23.391 6.372 1.00 83.81 124 GLY A O 1
ATOM 967 N N . ASP A 1 125 ? 14.713 -24.909 6.304 1.00 87.12 125 ASP A N 1
ATOM 968 C CA . ASP A 1 125 ? 14.037 -25.904 5.449 1.00 87.12 125 ASP A CA 1
ATOM 969 C C . ASP A 1 125 ? 13.352 -25.346 4.175 1.00 87.12 125 ASP A C 1
ATOM 971 O O . ASP A 1 125 ? 12.350 -25.886 3.701 1.00 87.12 125 ASP A O 1
ATOM 975 N N . GLY A 1 126 ? 13.899 -24.273 3.587 1.00 88.38 126 GLY A N 1
ATOM 976 C CA . GLY A 1 126 ? 13.303 -23.594 2.424 1.00 88.38 126 GLY A CA 1
ATOM 977 C C . GLY A 1 126 ? 12.029 -22.818 2.767 1.00 88.38 126 GLY A C 1
ATOM 978 O O . GLY A 1 126 ? 11.121 -22.700 1.941 1.00 88.38 126 GLY A O 1
ATOM 979 N N . THR A 1 127 ? 11.933 -22.356 4.010 1.00 92.88 127 THR A N 1
ATOM 980 C CA . THR A 1 127 ? 10.867 -21.503 4.517 1.00 92.88 127 THR A CA 1
ATOM 981 C C . THR A 1 127 ? 11.442 -20.334 5.305 1.00 92.88 127 THR A C 1
ATOM 983 O O . THR A 1 127 ? 12.501 -20.437 5.933 1.00 92.88 127 THR A O 1
ATOM 986 N N . VAL A 1 128 ? 10.684 -19.244 5.332 1.00 92.44 128 VAL A N 1
ATOM 987 C CA . VAL A 1 128 ? 10.951 -18.069 6.153 1.00 92.44 128 VAL A CA 1
ATOM 988 C C . VAL A 1 128 ? 9.800 -17.859 7.127 1.00 92.44 128 VAL A C 1
ATOM 990 O O . VAL A 1 128 ? 8.625 -17.931 6.763 1.00 92.44 128 VAL A O 1
ATOM 993 N N . ASN A 1 129 ? 10.137 -17.601 8.387 1.00 91.25 129 ASN A N 1
ATOM 994 C CA . ASN A 1 129 ? 9.179 -17.141 9.382 1.00 91.25 129 ASN A CA 1
ATOM 995 C C . ASN A 1 129 ? 9.296 -15.629 9.516 1.00 91.25 129 ASN A C 1
ATOM 997 O O . ASN A 1 129 ? 10.349 -15.146 9.930 1.00 91.25 129 ASN A O 1
ATOM 1001 N N . VAL A 1 130 ? 8.224 -14.908 9.203 1.00 88.94 130 VAL A N 1
ATOM 1002 C CA . VAL A 1 130 ? 8.158 -13.442 9.258 1.00 88.94 130 VAL A CA 1
ATOM 1003 C C . VAL A 1 130 ? 7.119 -13.045 10.298 1.00 88.94 130 VAL A C 1
ATOM 1005 O O . VAL A 1 130 ? 6.054 -13.656 10.373 1.00 88.94 130 VAL A O 1
ATOM 1008 N N . HIS A 1 131 ? 7.427 -12.060 11.137 1.00 85.88 131 HIS A N 1
ATOM 1009 C CA . HIS A 1 131 ? 6.428 -11.449 12.007 1.00 85.88 131 HIS A CA 1
ATOM 1010 C C . HIS A 1 131 ? 5.773 -10.284 11.264 1.00 85.88 131 HIS A C 1
ATOM 1012 O O . HIS A 1 131 ? 6.473 -9.455 10.701 1.00 85.88 131 HIS A O 1
ATOM 1018 N N . THR A 1 132 ? 4.445 -10.253 11.250 1.00 82.19 132 THR A N 1
ATOM 1019 C CA . THR A 1 132 ? 3.618 -9.226 10.600 1.00 82.19 132 THR A CA 1
ATOM 1020 C C . THR A 1 132 ? 2.660 -8.655 11.637 1.00 82.19 132 THR A C 1
ATOM 1022 O O . THR A 1 132 ? 2.197 -9.390 12.513 1.00 82.19 132 THR A O 1
ATOM 1025 N N . ARG A 1 133 ? 2.330 -7.365 11.560 1.00 76.00 133 ARG A N 1
ATOM 1026 C CA . ARG A 1 133 ? 1.416 -6.727 12.519 1.00 76.00 133 ARG A CA 1
ATOM 1027 C C . ARG A 1 133 ? -0.010 -7.256 12.404 1.00 76.00 133 ARG A C 1
ATOM 1029 O O . ARG A 1 133 ? -0.690 -7.390 13.416 1.00 76.00 133 ARG A O 1
ATOM 1036 N N . ASP A 1 134 ? -0.471 -7.573 11.194 1.00 78.81 134 ASP A N 1
ATOM 1037 C CA . ASP A 1 134 ? -1.863 -7.968 10.946 1.00 78.81 134 ASP A CA 1
ATOM 1038 C C . ASP A 1 134 ? -2.146 -9.463 11.147 1.00 78.81 134 ASP A C 1
ATOM 1040 O O . ASP A 1 134 ? -3.301 -9.839 11.353 1.00 78.81 134 ASP A O 1
ATOM 1044 N N . ALA A 1 135 ? -1.124 -10.325 11.105 1.00 80.81 135 ALA A N 1
ATOM 1045 C CA . ALA A 1 135 ? -1.297 -11.774 11.254 1.00 80.81 135 ALA A CA 1
ATOM 1046 C C . ALA A 1 135 ? -0.341 -12.435 12.257 1.00 80.81 135 ALA A C 1
ATOM 1048 O O . ALA A 1 135 ? -0.363 -13.658 12.414 1.00 80.81 135 ALA A O 1
ATOM 1049 N N . GLY A 1 136 ? 0.489 -11.655 12.954 1.00 84.81 136 GLY A N 1
ATOM 1050 C CA . GLY A 1 136 ? 1.528 -12.180 13.831 1.00 84.81 136 GLY A CA 1
ATOM 1051 C C . GLY A 1 136 ? 2.595 -12.935 13.038 1.00 84.81 136 GLY A C 1
ATOM 1052 O O . GLY A 1 136 ? 2.967 -12.548 11.928 1.00 84.81 136 GLY A O 1
ATOM 1053 N N . ARG A 1 137 ? 3.117 -14.029 13.607 1.00 87.44 137 ARG A N 1
ATOM 1054 C CA . ARG A 1 137 ? 4.127 -14.858 12.936 1.00 87.44 137 ARG A CA 1
ATOM 1055 C C . ARG A 1 137 ? 3.487 -15.717 11.845 1.00 87.44 137 ARG A C 1
ATOM 1057 O O . ARG A 1 137 ? 2.674 -16.588 12.139 1.00 87.44 137 ARG A O 1
ATOM 1064 N N . ILE A 1 138 ? 3.940 -15.524 10.613 1.00 89.38 138 ILE A N 1
ATOM 1065 C CA . ILE A 1 138 ? 3.595 -16.339 9.450 1.00 89.38 138 ILE A CA 1
ATOM 1066 C C . ILE A 1 138 ? 4.805 -17.155 8.990 1.00 89.38 138 ILE A C 1
ATOM 1068 O O . ILE A 1 138 ? 5.950 -16.762 9.213 1.00 89.38 138 ILE A O 1
ATOM 1072 N N . THR A 1 139 ? 4.548 -18.278 8.324 1.00 92.62 139 THR A N 1
ATOM 1073 C CA . THR A 1 139 ? 5.575 -19.118 7.695 1.00 92.62 139 THR A CA 1
ATOM 1074 C C . THR A 1 139 ? 5.294 -19.194 6.201 1.00 92.62 139 THR A C 1
ATOM 1076 O O . THR A 1 139 ? 4.201 -19.589 5.797 1.00 92.62 139 THR A O 1
ATOM 1079 N N . LEU A 1 140 ? 6.275 -18.826 5.383 1.00 92.88 140 LEU A N 1
ATOM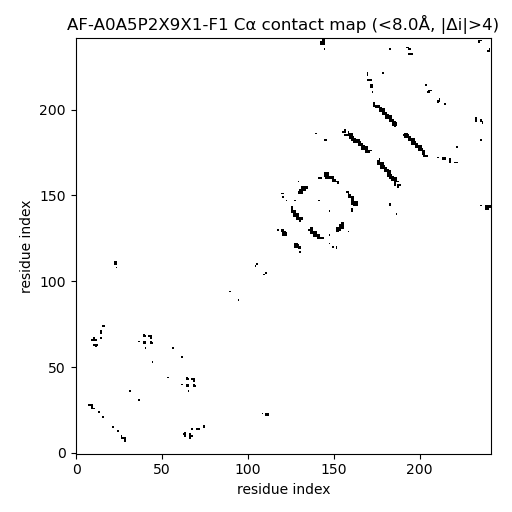 1080 C CA . LEU A 1 140 ? 6.182 -18.817 3.926 1.00 92.88 140 LEU A CA 1
ATOM 1081 C C . LEU A 1 140 ? 7.233 -19.740 3.329 1.00 92.88 140 LEU A C 1
ATOM 1083 O O . LEU A 1 140 ? 8.315 -19.901 3.887 1.00 92.88 140 LEU A O 1
ATOM 1087 N N . ARG A 1 141 ? 6.919 -20.344 2.184 1.00 93.75 141 ARG A N 1
ATOM 1088 C CA . ARG A 1 141 ? 7.869 -21.176 1.448 1.00 93.75 141 ARG A CA 1
ATOM 1089 C C . ARG A 1 141 ? 8.708 -20.295 0.539 1.00 93.75 141 ARG A C 1
ATOM 1091 O O . ARG A 1 141 ? 8.148 -19.590 -0.287 1.00 93.75 141 ARG A O 1
ATOM 1098 N N . GLU A 1 142 ? 10.022 -20.391 0.654 1.00 93.06 142 GLU A N 1
ATOM 1099 C CA . GLU A 1 142 ? 10.932 -19.630 -0.190 1.00 93.06 142 GLU A CA 1
ATOM 1100 C C . GLU A 1 142 ? 11.085 -20.316 -1.557 1.00 93.06 142 GLU A C 1
ATOM 1102 O O . GLU A 1 142 ? 11.372 -21.522 -1.628 1.00 93.06 142 GLU A O 1
ATOM 1107 N N . PRO A 1 143 ? 10.907 -19.575 -2.663 1.00 92.00 143 PRO A N 1
ATOM 1108 C CA . PRO A 1 143 ? 11.330 -20.025 -3.978 1.00 92.00 143 PRO A CA 1
ATOM 1109 C C . PRO A 1 143 ? 12.830 -20.327 -3.991 1.00 92.00 143 PRO A C 1
ATOM 1111 O O . PRO A 1 143 ? 13.604 -19.725 -3.251 1.00 92.00 143 PRO A O 1
ATOM 1114 N N . ARG A 1 144 ? 13.274 -21.234 -4.868 1.00 91.31 144 ARG A N 1
ATOM 1115 C CA . ARG A 1 144 ? 14.690 -21.653 -4.913 1.00 91.31 144 ARG A CA 1
ATOM 1116 C C . ARG A 1 144 ? 15.651 -20.530 -5.292 1.00 91.31 144 ARG A C 1
ATOM 1118 O O . ARG A 1 144 ? 16.812 -20.599 -4.917 1.00 91.31 144 ARG A O 1
ATOM 1125 N N . TRP A 1 145 ? 15.153 -19.542 -6.028 1.00 91.88 145 TRP A N 1
ATOM 1126 C CA . TRP A 1 145 ? 15.892 -18.360 -6.454 1.00 91.88 145 TRP A CA 1
ATOM 1127 C C . TRP A 1 145 ? 15.928 -17.253 -5.389 1.00 91.88 145 TRP A C 1
ATOM 1129 O O . TRP A 1 145 ? 16.653 -16.275 -5.566 1.00 91.88 145 TRP A O 1
ATOM 1139 N N . CYS A 1 146 ? 15.147 -17.375 -4.308 1.00 93.44 146 CYS A N 1
ATOM 1140 C CA . CYS A 1 146 ? 15.143 -16.412 -3.212 1.00 93.44 146 CYS A CA 1
ATOM 1141 C C . CYS A 1 146 ? 16.473 -16.494 -2.455 1.00 93.44 146 CYS A C 1
ATOM 1143 O O . CYS A 1 146 ? 16.909 -17.583 -2.079 1.00 93.44 146 CYS A O 1
ATOM 1145 N N . ILE A 1 147 ? 17.104 -15.348 -2.199 1.00 91.62 147 ILE A N 1
ATOM 1146 C CA . ILE A 1 147 ? 18.390 -15.294 -1.483 1.00 91.62 147 ILE A CA 1
ATOM 1147 C C . ILE A 1 147 ? 18.235 -15.251 0.041 1.00 91.62 147 ILE A C 1
ATOM 1149 O O . ILE A 1 147 ? 19.227 -15.131 0.755 1.00 91.62 147 ILE A O 1
ATOM 1153 N N . GLY A 1 148 ? 17.003 -15.358 0.549 1.00 83.69 148 GLY A N 1
ATOM 1154 C CA . GLY A 1 148 ? 16.739 -15.292 1.982 1.00 83.69 148 GLY A CA 1
ATOM 1155 C C . GLY A 1 148 ? 16.897 -13.883 2.548 1.00 83.69 148 GLY A C 1
ATOM 1156 O O . GLY A 1 148 ? 17.238 -13.730 3.713 1.00 83.69 148 GLY A O 1
ATOM 1157 N N . GLU A 1 149 ? 16.674 -12.841 1.747 1.00 82.31 149 GLU A N 1
ATOM 1158 C CA . GLU A 1 149 ? 16.603 -11.462 2.232 1.00 82.31 149 GLU A CA 1
ATOM 1159 C C . GLU A 1 149 ? 15.146 -11.002 2.218 1.00 82.31 149 GLU A C 1
ATOM 1161 O O . GLU A 1 149 ? 14.594 -10.663 1.174 1.00 82.31 149 GLU A O 1
ATOM 1166 N N . HIS A 1 150 ? 14.519 -11.002 3.395 1.00 81.25 150 HIS A N 1
ATOM 1167 C CA . HIS A 1 150 ? 13.172 -10.475 3.593 1.00 81.25 150 HIS A CA 1
ATOM 1168 C C . HIS A 1 150 ? 13.304 -9.229 4.446 1.00 81.25 150 HIS A C 1
ATOM 1170 O O . HIS A 1 150 ? 13.771 -9.295 5.586 1.00 81.25 150 HIS A O 1
ATOM 1176 N N . ARG A 1 151 ? 12.889 -8.082 3.912 1.00 68.50 151 ARG A N 1
ATOM 1177 C CA . ARG A 1 151 ? 12.607 -6.946 4.784 1.00 68.50 151 ARG A CA 1
ATOM 1178 C C . ARG A 1 151 ? 11.435 -7.374 5.664 1.00 68.50 151 ARG A C 1
ATOM 1180 O O . ARG A 1 151 ? 10.464 -7.921 5.147 1.00 68.50 151 ARG A O 1
ATOM 1187 N N . GLY A 1 152 ? 11.562 -7.223 6.982 1.00 61.62 152 GLY A N 1
ATOM 1188 C CA . GLY A 1 152 ? 10.428 -7.415 7.880 1.00 61.62 152 GLY A CA 1
ATOM 1189 C C . GLY A 1 152 ? 9.322 -6.472 7.421 1.00 61.62 152 GLY A C 1
ATOM 1190 O O . GLY A 1 152 ? 9.483 -5.259 7.515 1.00 61.62 152 GLY A O 1
ATOM 1191 N N . GLY A 1 153 ? 8.279 -7.026 6.812 1.00 60.97 153 GLY A N 1
ATOM 1192 C CA . GLY A 1 153 ? 7.117 -6.264 6.386 1.00 60.97 153 GLY A CA 1
ATOM 1193 C C . GLY A 1 153 ? 6.282 -5.914 7.606 1.00 60.97 153 GLY A C 1
ATOM 1194 O O . GLY A 1 153 ? 6.080 -6.768 8.473 1.00 60.97 153 GLY A O 1
ATOM 1195 N N . GLU A 1 154 ? 5.790 -4.678 7.687 1.00 68.81 154 GLU A N 1
ATOM 1196 C CA . GLU A 1 154 ? 4.845 -4.321 8.745 1.00 68.81 154 GLU A CA 1
ATOM 1197 C C . GLU A 1 154 ? 3.545 -5.117 8.580 1.00 68.81 154 GLU A C 1
ATOM 1199 O O . GLU A 1 154 ? 2.950 -5.533 9.574 1.00 68.81 154 GLU A O 1
ATOM 1204 N N . TYR A 1 155 ? 3.158 -5.429 7.341 1.00 81.56 155 TYR A N 1
ATOM 1205 C CA . TYR A 1 155 ? 1.966 -6.197 7.005 1.00 81.56 155 TYR A CA 1
ATOM 1206 C C . TYR A 1 155 ? 2.291 -7.414 6.136 1.00 81.56 155 TYR A C 1
ATOM 1208 O O . TYR A 1 155 ? 3.322 -7.490 5.469 1.00 81.56 155 TYR A O 1
ATOM 1216 N N . ARG A 1 156 ? 1.370 -8.383 6.097 1.00 86.81 156 ARG A N 1
ATOM 1217 C CA . ARG A 1 156 ? 1.469 -9.565 5.222 1.00 86.81 156 ARG A CA 1
ATOM 1218 C C . ARG A 1 156 ? 1.739 -9.234 3.754 1.00 86.81 156 ARG A C 1
ATOM 1220 O O . ARG A 1 156 ? 2.459 -9.979 3.095 1.00 86.81 156 ARG A O 1
ATOM 1227 N N . VAL A 1 157 ? 1.146 -8.158 3.243 1.00 84.25 157 VAL A N 1
ATOM 1228 C CA . VAL A 1 157 ? 1.273 -7.757 1.833 1.00 84.25 157 VAL A CA 1
ATOM 1229 C C . VAL A 1 157 ? 2.667 -7.233 1.480 1.00 84.25 157 VAL A C 1
ATOM 1231 O O . VAL A 1 157 ? 3.052 -7.323 0.320 1.00 84.25 157 VAL A O 1
ATOM 1234 N N . ASP A 1 158 ? 3.436 -6.792 2.478 1.00 84.62 158 ASP A N 1
ATOM 1235 C CA . ASP A 1 158 ? 4.790 -6.244 2.308 1.00 84.62 158 ASP A CA 1
ATOM 1236 C C . ASP A 1 158 ? 5.871 -7.334 2.312 1.00 84.62 158 ASP A C 1
ATOM 1238 O O . ASP A 1 158 ? 7.071 -7.055 2.260 1.00 84.62 158 ASP A O 1
ATOM 1242 N N . VAL A 1 159 ? 5.476 -8.601 2.461 1.00 89.56 159 VAL A N 1
ATOM 1243 C CA . VAL A 1 159 ? 6.430 -9.704 2.479 1.00 89.56 159 VAL A CA 1
ATOM 1244 C C . VAL A 1 159 ? 6.762 -10.091 1.046 1.00 89.56 159 VAL A C 1
ATOM 1246 O O . VAL A 1 159 ? 5.910 -10.611 0.327 1.00 89.56 159 VAL A O 1
ATOM 1249 N N . HIS A 1 160 ? 8.021 -9.882 0.664 1.00 91.50 160 HIS A N 1
ATOM 1250 C CA . HIS A 1 160 ? 8.541 -10.190 -0.665 1.00 91.50 160 HIS A CA 1
ATOM 1251 C C . HIS A 1 160 ? 9.670 -11.219 -0.595 1.00 91.50 160 HIS A C 1
ATOM 1253 O O . HIS A 1 160 ? 10.558 -11.126 0.253 1.00 91.50 160 HIS A O 1
ATOM 1259 N N . HIS A 1 161 ? 9.664 -12.170 -1.524 1.00 93.06 161 HIS A N 1
ATOM 1260 C CA . HIS A 1 161 ? 10.845 -12.953 -1.865 1.00 93.06 161 HIS A CA 1
ATOM 1261 C C . HIS A 1 161 ? 11.662 -12.174 -2.888 1.00 93.06 161 HIS A C 1
ATOM 1263 O O . HIS A 1 161 ? 11.123 -11.794 -3.924 1.00 93.06 161 HIS A O 1
ATOM 1269 N N . MET A 1 162 ? 12.949 -11.974 -2.615 1.00 93.50 162 MET A N 1
ATOM 1270 C CA . MET A 1 162 ? 13.882 -11.305 -3.522 1.00 93.50 162 MET A CA 1
ATOM 1271 C C . MET A 1 162 ? 14.976 -12.279 -3.950 1.00 93.50 162 MET A C 1
ATOM 1273 O O . MET A 1 162 ? 15.533 -13.013 -3.130 1.00 93.50 162 MET A O 1
ATOM 1277 N N . GLY A 1 163 ? 15.269 -12.306 -5.245 1.00 92.88 163 GLY A N 1
ATOM 1278 C CA . GLY A 1 163 ? 16.410 -13.006 -5.818 1.00 92.88 163 GLY A CA 1
ATOM 1279 C C . GLY A 1 163 ? 17.651 -12.122 -5.887 1.00 92.88 163 GLY A C 1
ATOM 1280 O O . GLY A 1 163 ? 17.604 -10.924 -5.614 1.00 92.88 163 GLY A O 1
ATOM 1281 N N . ALA A 1 164 ? 18.774 -12.720 -6.283 1.00 92.88 164 ALA A N 1
ATOM 1282 C CA . ALA A 1 164 ? 20.025 -11.991 -6.448 1.00 92.88 164 ALA A CA 1
ATOM 1283 C C . ALA A 1 164 ? 19.897 -10.891 -7.514 1.00 92.88 164 ALA A C 1
ATOM 1285 O O . ALA A 1 164 ? 19.413 -11.144 -8.620 1.00 92.88 164 ALA A O 1
ATOM 1286 N N . THR A 1 165 ? 20.391 -9.693 -7.199 1.00 94.00 165 THR A N 1
ATOM 1287 C CA . THR A 1 165 ? 20.413 -8.575 -8.144 1.00 94.00 165 THR A CA 1
ATOM 1288 C C . THR A 1 165 ? 21.558 -8.728 -9.142 1.00 94.00 165 THR A C 1
ATOM 1290 O O . THR A 1 165 ? 22.736 -8.745 -8.779 1.00 94.00 165 THR A O 1
ATOM 1293 N N . GLN A 1 166 ? 21.219 -8.810 -10.424 1.00 93.19 166 GLN A N 1
ATOM 1294 C CA . GLN A 1 166 ? 22.156 -8.779 -11.539 1.00 93.19 166 GLN A CA 1
ATOM 1295 C C . GLN A 1 166 ? 22.336 -7.338 -12.009 1.00 93.19 166 GLN A C 1
ATOM 1297 O O . GLN A 1 166 ? 21.366 -6.672 -12.357 1.00 93.19 166 GLN A O 1
ATOM 1302 N N . HIS A 1 167 ? 23.578 -6.858 -12.047 1.00 94.81 167 HIS A N 1
ATOM 1303 C CA . HIS A 1 167 ? 23.894 -5.518 -12.537 1.00 94.81 167 HIS A CA 1
ATOM 1304 C C . HIS A 1 167 ? 24.528 -5.592 -13.923 1.00 94.81 167 HIS A C 1
ATOM 1306 O O . HIS A 1 167 ? 25.634 -6.114 -14.083 1.00 94.81 167 HIS A O 1
ATOM 1312 N N . THR A 1 168 ? 23.865 -4.996 -14.907 1.00 95.12 168 THR A N 1
ATOM 1313 C CA . THR A 1 168 ? 24.405 -4.816 -16.255 1.00 95.12 168 THR A CA 1
ATOM 1314 C C . THR A 1 168 ? 24.795 -3.358 -16.438 1.00 95.12 168 THR A C 1
ATOM 1316 O O . THR A 1 168 ? 23.991 -2.453 -16.223 1.00 95.12 168 THR A O 1
ATOM 1319 N N . ARG A 1 169 ? 26.051 -3.120 -16.817 1.00 94.81 169 ARG A N 1
ATOM 1320 C CA . ARG A 1 169 ? 26.599 -1.781 -17.049 1.00 94.81 169 ARG A CA 1
ATOM 1321 C C . ARG A 1 169 ? 26.520 -1.431 -18.532 1.00 94.81 169 ARG A C 1
ATOM 1323 O O . ARG A 1 169 ? 27.031 -2.179 -19.355 1.00 94.81 169 ARG A O 1
ATOM 1330 N N . PHE A 1 170 ? 25.997 -0.250 -18.833 1.00 90.75 170 PHE A N 1
ATOM 1331 C CA . PHE A 1 170 ? 25.908 0.321 -20.174 1.00 90.75 170 PHE A CA 1
ATOM 1332 C C . PHE A 1 170 ? 26.793 1.560 -20.278 1.00 90.75 170 PHE A C 1
ATOM 1334 O O . PHE A 1 170 ? 26.922 2.353 -19.335 1.00 90.75 170 PHE A O 1
ATOM 1341 N N . HIS A 1 171 ? 27.437 1.726 -21.427 1.00 88.38 171 HIS A N 1
ATOM 1342 C CA . HIS A 1 171 ? 28.262 2.895 -21.695 1.00 88.38 171 HIS A CA 1
ATOM 1343 C C . HIS A 1 171 ? 27.402 4.021 -22.258 1.00 88.38 171 HIS A C 1
ATOM 1345 O O . HIS A 1 171 ? 26.816 3.885 -23.324 1.00 88.38 171 HIS A O 1
ATOM 1351 N N . THR A 1 172 ? 27.371 5.157 -21.563 1.00 86.81 172 THR A N 1
ATOM 1352 C CA . THR A 1 172 ? 26.738 6.379 -22.070 1.00 86.81 172 THR A CA 1
ATOM 1353 C C . THR A 1 172 ? 27.787 7.486 -22.217 1.00 86.81 172 THR A C 1
ATOM 1355 O O . THR A 1 172 ? 28.856 7.412 -21.599 1.00 86.81 172 THR A O 1
ATOM 1358 N N . PRO A 1 173 ? 27.506 8.549 -22.991 1.00 80.62 173 PRO A N 1
ATOM 1359 C CA . PRO A 1 173 ? 28.405 9.701 -23.112 1.00 80.62 173 PRO A CA 1
ATOM 1360 C C . PRO A 1 173 ? 28.712 10.396 -21.782 1.00 80.62 173 PRO A C 1
ATOM 1362 O O . PRO A 1 173 ? 29.754 11.032 -21.660 1.00 80.62 173 PRO A O 1
ATOM 1365 N N . MET A 1 174 ? 27.805 10.286 -20.808 1.00 83.62 174 MET A N 1
ATOM 1366 C CA . MET A 1 174 ? 27.833 11.043 -19.553 1.00 83.62 174 MET A CA 1
ATOM 1367 C C . MET A 1 174 ? 28.339 10.229 -18.363 1.00 83.62 174 MET A C 1
ATOM 1369 O O . MET A 1 174 ? 28.402 10.731 -17.243 1.00 83.62 174 MET A O 1
ATOM 1373 N N . GLY A 1 175 ? 28.719 8.975 -18.600 1.00 86.62 175 GLY A N 1
ATOM 1374 C CA . GLY A 1 175 ? 29.128 8.039 -17.564 1.00 86.62 175 GLY A CA 1
ATOM 1375 C C . GLY A 1 175 ? 28.418 6.696 -17.701 1.00 86.62 175 GLY A C 1
ATOM 1376 O O . GLY A 1 175 ? 27.641 6.476 -18.631 1.00 86.62 175 GLY A O 1
ATOM 1377 N N . PRO A 1 176 ? 28.712 5.742 -16.815 1.00 90.75 176 PRO A N 1
ATOM 1378 C CA . PRO A 1 176 ? 28.015 4.471 -16.834 1.00 90.75 176 PRO A CA 1
ATOM 1379 C C . PRO A 1 176 ? 26.559 4.637 -16.396 1.00 90.75 176 PRO A C 1
ATOM 1381 O O . PRO A 1 176 ? 26.280 5.313 -15.406 1.00 90.75 176 PRO A O 1
ATOM 1384 N N . ALA A 1 177 ? 25.664 3.974 -17.117 1.00 92.00 177 ALA A N 1
ATOM 1385 C CA . ALA A 1 177 ? 24.326 3.664 -16.639 1.00 92.00 177 ALA A CA 1
ATOM 1386 C C . ALA A 1 177 ? 24.272 2.180 -16.259 1.00 92.00 177 ALA A C 1
ATOM 1388 O O . ALA A 1 177 ? 25.068 1.374 -16.751 1.00 92.00 177 ALA A O 1
ATOM 1389 N N . TYR A 1 178 ? 23.358 1.823 -15.370 1.00 93.12 178 TYR A N 1
ATOM 1390 C CA . TYR A 1 178 ? 23.203 0.472 -14.861 1.00 93.12 178 TYR A CA 1
ATOM 1391 C C . TYR A 1 178 ? 21.744 0.059 -14.947 1.00 93.12 178 TYR A C 1
ATOM 1393 O O . TYR A 1 178 ? 20.852 0.839 -14.626 1.00 93.12 178 TYR A O 1
ATOM 1401 N N . VAL A 1 179 ? 21.527 -1.188 -15.341 1.00 95.06 179 VAL A N 1
ATOM 1402 C CA . VAL A 1 179 ? 20.256 -1.876 -15.141 1.00 95.06 179 VAL A CA 1
ATOM 1403 C C . VAL A 1 179 ? 20.500 -2.922 -14.063 1.00 95.06 179 VAL A C 1
ATOM 1405 O O . VAL A 1 179 ? 21.351 -3.797 -14.233 1.00 95.06 179 VAL A O 1
ATOM 1408 N N . ALA A 1 180 ? 19.805 -2.788 -12.940 1.00 95.25 180 ALA A N 1
ATOM 1409 C CA . ALA A 1 180 ? 19.760 -3.771 -11.873 1.00 95.25 180 ALA A CA 1
ATOM 1410 C C . ALA A 1 180 ? 18.486 -4.606 -12.039 1.00 95.25 180 ALA A C 1
ATOM 1412 O O . ALA A 1 180 ? 17.394 -4.051 -12.124 1.00 95.25 180 ALA A O 1
ATOM 1413 N N . LEU A 1 181 ? 18.634 -5.925 -12.119 1.00 94.69 181 LEU A N 1
ATOM 1414 C CA . LEU A 1 181 ? 17.531 -6.867 -12.290 1.00 94.69 181 LEU A CA 1
ATOM 1415 C C . LEU A 1 181 ? 17.492 -7.854 -11.143 1.00 94.69 181 LEU A C 1
ATOM 1417 O O . LEU A 1 181 ? 18.501 -8.494 -10.857 1.00 94.69 181 LEU A O 1
ATOM 1421 N N . SER A 1 182 ? 16.330 -8.037 -10.539 1.00 94.56 182 SER A N 1
ATOM 1422 C CA . SER A 1 182 ? 16.110 -9.057 -9.518 1.00 94.56 182 SER A CA 1
ATOM 1423 C C . SER A 1 182 ? 14.782 -9.767 -9.751 1.00 94.56 182 SER A C 1
ATOM 1425 O O . SER A 1 182 ? 13.813 -9.185 -10.233 1.00 94.56 182 SER A O 1
ATOM 1427 N N . ALA A 1 183 ? 14.744 -11.058 -9.429 1.00 94.44 183 ALA A N 1
ATOM 1428 C CA . ALA A 1 183 ? 13.481 -11.771 -9.299 1.00 94.44 183 ALA A CA 1
ATOM 1429 C C . ALA A 1 183 ? 12.781 -11.288 -8.025 1.00 94.44 183 ALA A C 1
ATOM 1431 O O . ALA A 1 183 ? 13.428 -11.176 -6.982 1.00 94.44 183 ALA A O 1
ATOM 1432 N N . ALA A 1 184 ? 11.485 -11.025 -8.100 1.00 93.62 184 ALA A N 1
ATOM 1433 C CA . ALA A 1 184 ? 10.666 -10.678 -6.951 1.00 93.62 184 ALA A CA 1
ATOM 1434 C C . ALA A 1 184 ? 9.394 -11.531 -6.937 1.00 93.62 184 ALA A C 1
ATOM 1436 O O . ALA A 1 184 ? 8.950 -12.029 -7.968 1.00 93.62 184 ALA A O 1
ATOM 1437 N N . GLN A 1 185 ? 8.818 -11.753 -5.762 1.00 93.38 185 GLN A N 1
ATOM 1438 C CA . GLN A 1 185 ? 7.487 -12.340 -5.634 1.00 93.38 185 GLN A CA 1
ATOM 1439 C C . GLN A 1 185 ? 6.849 -11.865 -4.339 1.00 93.38 185 GLN A C 1
ATOM 1441 O O . GLN A 1 185 ? 7.463 -11.943 -3.277 1.00 93.38 185 GLN A O 1
ATOM 1446 N N . SER A 1 186 ? 5.585 -11.468 -4.425 1.00 92.81 186 SER A N 1
ATOM 1447 C CA . SER A 1 186 ? 4.749 -11.101 -3.281 1.00 92.81 186 SER A CA 1
ATOM 1448 C C . SER A 1 186 ? 3.785 -12.258 -2.980 1.00 92.81 186 SER A C 1
ATOM 1450 O O . SER A 1 186 ? 2.667 -12.262 -3.494 1.00 92.81 186 SER A O 1
ATOM 1452 N N . PRO A 1 187 ? 4.181 -13.291 -2.207 1.00 91.12 187 PRO A N 1
ATOM 1453 C CA . PRO A 1 187 ? 3.402 -14.524 -2.025 1.00 91.12 187 PRO A CA 1
ATOM 1454 C C . PRO A 1 187 ? 2.002 -14.321 -1.428 1.00 91.12 187 PRO A C 1
ATOM 1456 O O . PRO A 1 187 ? 1.166 -15.217 -1.529 1.00 91.12 187 PRO A O 1
ATOM 1459 N N . LEU A 1 188 ? 1.754 -13.175 -0.790 1.00 89.44 188 LEU A N 1
ATOM 1460 C CA . LEU A 1 188 ? 0.484 -12.836 -0.146 1.00 89.44 188 LEU A CA 1
ATOM 1461 C C . LEU A 1 188 ? -0.293 -11.726 -0.874 1.00 89.44 188 LEU A C 1
ATOM 1463 O O . LEU A 1 188 ? -1.290 -11.241 -0.339 1.00 89.44 188 LEU A O 1
ATOM 1467 N N . SER A 1 189 ? 0.131 -11.328 -2.080 1.00 87.62 189 SER A N 1
ATOM 1468 C CA . SER A 1 189 ? -0.634 -10.402 -2.921 1.00 87.62 189 SER A CA 1
ATOM 1469 C C . SER A 1 189 ? -1.837 -11.100 -3.578 1.00 87.62 189 SER A C 1
ATOM 1471 O O . SER A 1 189 ? -1.961 -12.327 -3.572 1.00 87.62 189 SER A O 1
ATOM 1473 N N . SER A 1 190 ? -2.732 -10.319 -4.191 1.00 83.62 190 SER A N 1
ATOM 1474 C CA . SER A 1 190 ? -3.844 -10.851 -4.996 1.00 83.62 190 SER A CA 1
ATOM 1475 C C . SER A 1 190 ? -3.380 -11.596 -6.257 1.00 83.62 190 SER A C 1
ATOM 1477 O O . SER A 1 190 ? -4.152 -12.362 -6.835 1.00 83.62 190 SER A O 1
ATOM 1479 N N . GLN A 1 191 ? -2.126 -11.396 -6.671 1.00 86.00 191 GLN A N 1
ATOM 1480 C CA . GLN A 1 191 ? -1.493 -12.030 -7.826 1.00 86.00 191 GLN A CA 1
ATOM 1481 C C . GLN A 1 191 ? -0.088 -12.522 -7.434 1.00 86.00 191 GLN A C 1
ATOM 1483 O O . GLN A 1 191 ? 0.903 -11.860 -7.737 1.00 86.00 191 GLN A O 1
ATOM 1488 N N . PRO A 1 192 ? 0.028 -13.671 -6.740 1.00 88.06 192 PRO A N 1
ATOM 1489 C CA . PRO A 1 192 ? 1.289 -14.140 -6.162 1.00 88.06 192 PRO A CA 1
ATOM 1490 C C . PRO A 1 192 ? 2.191 -14.814 -7.209 1.00 88.06 192 PRO A C 1
ATOM 1492 O O . PRO A 1 192 ? 2.615 -15.961 -7.046 1.00 88.06 192 PRO A O 1
ATOM 1495 N N . GLN A 1 193 ? 2.469 -14.124 -8.311 1.00 90.94 193 GLN A N 1
ATOM 1496 C CA . GLN A 1 193 ? 3.323 -14.607 -9.394 1.00 90.94 193 GLN A CA 1
ATOM 1497 C C . GLN A 1 193 ? 4.740 -14.032 -9.258 1.00 90.94 193 GLN A C 1
ATOM 1499 O O . GLN A 1 193 ? 4.893 -12.919 -8.751 1.00 90.94 193 GLN A O 1
ATOM 1504 N N . PRO A 1 194 ? 5.786 -14.782 -9.650 1.00 92.38 194 PRO A N 1
ATOM 1505 C CA . PRO A 1 194 ? 7.120 -14.218 -9.788 1.00 92.38 194 PRO A CA 1
ATOM 1506 C C . PRO A 1 194 ? 7.132 -13.103 -10.833 1.00 92.38 194 PRO A C 1
ATOM 1508 O O . PRO A 1 194 ? 6.502 -13.215 -11.882 1.00 92.38 194 PRO A O 1
ATOM 1511 N N . GLU A 1 195 ? 7.897 -12.058 -10.566 1.00 93.25 195 GLU A N 1
ATOM 1512 C CA . GLU A 1 195 ? 8.111 -10.930 -11.460 1.00 93.25 195 GLU A CA 1
ATOM 1513 C C . GLU A 1 195 ? 9.606 -10.612 -11.573 1.00 93.25 195 GLU A C 1
ATOM 1515 O O . GLU A 1 195 ? 10.425 -11.039 -10.754 1.00 93.25 195 GLU A O 1
ATOM 1520 N N . LEU A 1 196 ? 9.975 -9.865 -12.614 1.00 93.62 196 LEU A N 1
ATOM 1521 C CA . LEU A 1 196 ? 11.306 -9.277 -12.734 1.00 93.62 196 LEU A CA 1
ATOM 1522 C C . LEU A 1 196 ? 11.221 -7.800 -12.374 1.00 93.62 196 LEU A C 1
ATOM 1524 O O . LEU A 1 196 ? 10.637 -7.008 -13.112 1.00 93.62 196 LEU A O 1
ATOM 1528 N N . HIS A 1 197 ? 11.842 -7.435 -11.260 1.00 92.44 197 HIS A N 1
ATOM 1529 C CA . HIS A 1 197 ? 12.030 -6.051 -10.876 1.00 92.44 197 HIS A CA 1
ATOM 1530 C C . HIS A 1 197 ? 13.256 -5.485 -11.600 1.00 92.44 197 HIS A C 1
ATOM 1532 O O . HIS A 1 197 ? 14.333 -6.085 -11.574 1.00 92.44 197 HIS A O 1
ATOM 1538 N N . ALA A 1 198 ? 13.091 -4.337 -12.259 1.00 93.69 198 ALA A N 1
ATOM 1539 C CA . ALA A 1 198 ? 14.147 -3.660 -12.999 1.00 93.69 198 ALA A CA 1
ATOM 1540 C C . ALA A 1 198 ? 14.312 -2.221 -12.504 1.00 93.69 198 ALA A C 1
ATOM 1542 O O . ALA A 1 198 ? 13.388 -1.417 -12.602 1.00 93.69 198 ALA A O 1
ATOM 1543 N N . GLU A 1 199 ? 15.511 -1.883 -12.040 1.00 93.62 199 GLU A N 1
ATOM 1544 C CA . GLU A 1 199 ? 15.890 -0.521 -11.676 1.00 93.62 199 GLU A CA 1
ATOM 1545 C C . GLU A 1 199 ? 16.941 -0.010 -12.666 1.00 93.62 199 GLU A C 1
ATOM 1547 O O . GLU A 1 199 ? 18.002 -0.614 -12.845 1.00 93.62 199 GLU A O 1
ATOM 1552 N N . VAL A 1 200 ? 16.652 1.116 -13.320 1.00 91.88 200 VAL A N 1
ATOM 1553 C CA . VAL A 1 200 ? 17.597 1.788 -14.217 1.00 91.88 200 VAL A CA 1
ATOM 1554 C C . VAL A 1 200 ? 18.168 3.001 -13.499 1.00 91.88 200 VAL A C 1
ATOM 1556 O O . VAL A 1 200 ? 17.436 3.921 -13.144 1.00 91.88 200 VAL A O 1
ATOM 1559 N N . SER A 1 201 ? 19.485 3.029 -13.315 1.00 91.94 201 SER A N 1
ATOM 1560 C CA . SER A 1 201 ? 20.189 4.132 -12.657 1.00 91.94 201 SER A CA 1
ATOM 1561 C C . SER A 1 201 ? 21.293 4.698 -13.548 1.00 91.94 201 SER A C 1
ATOM 1563 O O . SER A 1 201 ? 21.947 3.988 -14.311 1.00 91.94 201 SER A O 1
ATOM 1565 N N . GLY A 1 202 ? 21.506 6.010 -13.484 1.00 88.88 202 GLY A N 1
ATOM 1566 C CA . GLY A 1 202 ? 22.523 6.689 -14.283 1.00 88.88 202 GLY A CA 1
ATOM 1567 C C . GLY A 1 202 ? 22.365 8.205 -14.259 1.00 88.88 202 GLY A C 1
ATOM 1568 O O . GLY A 1 202 ? 21.301 8.724 -13.930 1.00 88.88 202 GLY A O 1
ATOM 1569 N N . SER A 1 203 ? 23.437 8.917 -14.612 1.00 85.50 203 SER A N 1
ATOM 1570 C CA . SER A 1 203 ? 23.388 10.365 -14.826 1.00 85.50 203 SER A CA 1
ATOM 1571 C C . SER A 1 203 ? 23.116 10.654 -16.297 1.00 85.50 203 SER A C 1
ATOM 1573 O O . SER A 1 203 ? 23.887 10.248 -17.168 1.00 85.50 203 SER A O 1
ATOM 1575 N N . TRP A 1 204 ? 22.031 11.377 -16.566 1.00 83.94 204 TRP A N 1
ATOM 1576 C CA . TRP A 1 204 ? 21.606 11.743 -17.911 1.00 83.94 204 TRP A CA 1
ATOM 1577 C C . TRP A 1 204 ? 21.641 13.263 -18.035 1.00 83.94 204 TRP A C 1
ATOM 1579 O O . TRP A 1 204 ? 20.855 13.968 -17.410 1.00 83.94 204 TRP A O 1
ATOM 1589 N N . SER A 1 205 ? 22.572 13.788 -18.825 1.00 83.50 205 SER A N 1
ATOM 1590 C CA . SER A 1 205 ? 22.620 15.214 -19.149 1.00 83.50 205 SER A CA 1
ATOM 1591 C C . SER A 1 205 ? 23.004 15.384 -20.613 1.00 83.50 205 SER A C 1
ATOM 1593 O O . SER A 1 205 ? 24.060 14.946 -21.063 1.00 83.50 205 SER A O 1
ATOM 1595 N N . MET A 1 206 ? 22.096 15.962 -21.391 1.00 88.31 206 MET A N 1
ATOM 1596 C CA . MET A 1 206 ? 22.218 16.055 -22.842 1.00 88.31 206 MET A CA 1
ATOM 1597 C C . MET A 1 206 ? 22.418 17.523 -23.208 1.00 88.31 206 MET A C 1
ATOM 1599 O O . MET A 1 206 ? 21.549 18.350 -22.954 1.00 88.31 206 MET A O 1
ATOM 1603 N N . THR A 1 207 ? 23.579 17.856 -23.772 1.00 91.38 207 THR A N 1
ATOM 1604 C CA . THR A 1 207 ? 23.961 19.246 -24.088 1.00 91.38 207 THR A CA 1
ATOM 1605 C C . THR A 1 207 ? 24.145 19.493 -25.586 1.00 91.38 207 THR A C 1
ATOM 1607 O O . THR A 1 207 ? 24.385 20.628 -25.989 1.00 91.38 207 THR A O 1
ATOM 1610 N N . CYS A 1 208 ? 24.035 18.451 -26.417 1.00 90.38 208 CYS A N 1
ATOM 1611 C CA . CYS A 1 208 ? 24.097 18.531 -27.876 1.00 90.38 208 CYS A CA 1
ATOM 1612 C C . CYS A 1 208 ? 23.423 17.316 -28.538 1.00 90.38 208 CYS A C 1
ATOM 1614 O O . CYS A 1 208 ? 23.208 16.289 -27.888 1.00 90.38 208 CYS A O 1
ATOM 1616 N N . ASP A 1 209 ? 23.161 17.403 -29.843 1.00 92.25 209 ASP A N 1
ATOM 1617 C CA . ASP A 1 209 ? 22.489 16.355 -30.629 1.00 92.25 209 ASP A CA 1
ATOM 1618 C C . ASP A 1 209 ? 23.201 14.997 -30.545 1.00 92.25 209 ASP A C 1
ATOM 1620 O O . ASP A 1 209 ? 22.566 13.954 -30.405 1.00 92.25 209 ASP A O 1
ATOM 1624 N N . THR A 1 210 ? 24.537 14.995 -30.537 1.00 89.88 210 THR A N 1
ATOM 1625 C CA . THR A 1 210 ? 25.333 13.767 -30.386 1.00 89.88 210 THR A CA 1
ATOM 1626 C C . THR A 1 210 ? 25.115 13.096 -29.025 1.00 89.88 210 THR A C 1
ATOM 1628 O O . THR A 1 210 ? 25.168 11.870 -28.936 1.00 89.88 210 THR A O 1
ATOM 1631 N N . HIS A 1 211 ? 24.881 13.866 -27.953 1.00 89.75 211 HIS A N 1
ATOM 1632 C CA . HIS A 1 211 ? 24.569 13.295 -26.637 1.00 89.75 211 HIS A CA 1
ATOM 1633 C C . HIS A 1 211 ? 23.183 12.655 -26.637 1.00 89.75 211 HIS A C 1
ATOM 1635 O O . HIS A 1 211 ? 23.030 11.570 -26.082 1.00 89.75 211 HIS A O 1
ATOM 1641 N N . VAL A 1 212 ? 22.209 13.293 -27.294 1.00 88.56 212 VAL A N 1
ATOM 1642 C CA . VAL A 1 212 ? 20.850 12.756 -27.438 1.00 88.56 212 VAL A CA 1
ATOM 1643 C C . VAL A 1 212 ? 20.870 11.445 -28.227 1.00 88.56 212 VAL A C 1
ATOM 1645 O O . VAL A 1 212 ? 20.345 10.448 -27.743 1.00 88.56 212 VAL A O 1
ATOM 1648 N N . ALA A 1 213 ? 21.539 11.408 -29.385 1.00 89.25 213 ALA A N 1
ATOM 1649 C CA . ALA A 1 213 ? 21.622 10.203 -30.217 1.00 89.25 213 ALA A CA 1
ATOM 1650 C C . ALA A 1 213 ? 22.236 9.013 -29.459 1.00 89.25 213 ALA A C 1
ATOM 1652 O O . ALA A 1 213 ? 21.665 7.931 -29.421 1.00 89.25 213 ALA A O 1
ATOM 1653 N N . ARG A 1 214 ? 23.353 9.228 -28.757 1.00 86.00 214 ARG A N 1
ATOM 1654 C CA . ARG A 1 214 ? 24.008 8.163 -27.982 1.00 86.00 214 ARG A CA 1
ATOM 1655 C C . ARG A 1 214 ? 23.223 7.736 -26.740 1.00 86.00 214 ARG A C 1
ATOM 1657 O O . ARG A 1 214 ? 23.361 6.601 -26.297 1.00 86.00 214 ARG A O 1
ATOM 1664 N N . ALA A 1 215 ? 22.451 8.642 -26.136 1.00 87.94 215 ALA A N 1
ATOM 1665 C CA . ALA A 1 215 ? 21.540 8.276 -25.057 1.00 87.94 215 ALA A CA 1
ATOM 1666 C C . ALA A 1 215 ? 20.406 7.384 -25.584 1.00 87.94 215 ALA A C 1
ATOM 1668 O O . ALA A 1 215 ? 20.072 6.400 -24.930 1.00 87.94 215 ALA A O 1
ATOM 1669 N N . ALA A 1 216 ? 19.873 7.681 -26.775 1.00 90.56 216 ALA A N 1
ATOM 1670 C CA . ALA A 1 216 ? 18.889 6.831 -27.441 1.00 90.56 216 ALA A CA 1
ATOM 1671 C C . ALA A 1 216 ? 19.460 5.435 -27.735 1.00 90.56 216 ALA A C 1
ATOM 1673 O O . ALA A 1 216 ? 18.848 4.451 -27.329 1.00 90.56 216 ALA A O 1
ATOM 1674 N N . ASP A 1 217 ? 20.666 5.344 -28.308 1.00 91.75 217 ASP A N 1
ATOM 1675 C CA . ASP A 1 217 ? 21.339 4.059 -28.556 1.00 91.75 217 ASP A CA 1
ATOM 1676 C C . ASP A 1 217 ? 21.491 3.232 -27.262 1.00 91.75 217 ASP A C 1
ATOM 1678 O O . ASP A 1 217 ? 21.213 2.033 -27.238 1.00 91.75 217 ASP A O 1
ATOM 1682 N N . ALA A 1 218 ? 21.885 3.873 -26.152 1.00 89.06 218 ALA A N 1
ATOM 1683 C CA . ALA A 1 218 ? 22.024 3.199 -24.860 1.00 89.06 218 ALA A CA 1
ATOM 1684 C C . ALA A 1 218 ? 20.676 2.698 -24.310 1.00 89.06 218 ALA A C 1
ATOM 1686 O O . ALA A 1 218 ? 20.607 1.605 -23.750 1.00 89.06 218 ALA A O 1
ATOM 1687 N N . LEU A 1 219 ? 19.597 3.470 -24.478 1.00 90.69 219 LEU A N 1
ATOM 1688 C CA . LEU A 1 219 ? 18.248 3.050 -24.090 1.00 90.69 219 LEU A CA 1
ATOM 1689 C C . LEU A 1 219 ? 17.742 1.892 -24.961 1.00 90.69 219 LEU A C 1
ATOM 1691 O O . LEU A 1 219 ? 17.090 0.984 -24.446 1.00 90.69 219 LEU A O 1
ATOM 1695 N N . GLU A 1 220 ? 18.068 1.878 -26.254 1.00 95.12 220 GLU A N 1
ATOM 1696 C CA . GLU A 1 220 ? 17.763 0.753 -27.141 1.00 95.12 220 GLU A CA 1
ATOM 1697 C C . GLU A 1 220 ? 18.518 -0.517 -26.728 1.00 95.12 220 GLU A C 1
ATOM 1699 O O . GLU A 1 220 ? 17.924 -1.599 -26.697 1.00 95.12 220 GLU A O 1
ATOM 1704 N N . GLU A 1 221 ? 19.790 -0.393 -26.337 1.00 93.19 221 GLU A N 1
ATOM 1705 C CA . GLU A 1 221 ? 20.593 -1.502 -25.815 1.00 93.19 221 GLU A CA 1
ATOM 1706 C C . GLU A 1 221 ? 20.017 -2.046 -24.497 1.00 93.19 221 GLU A C 1
ATOM 1708 O O . GLU A 1 221 ? 19.857 -3.259 -24.338 1.00 93.19 221 GLU A O 1
ATOM 1713 N N . MET A 1 222 ? 19.623 -1.163 -23.572 1.00 92.44 222 MET A N 1
ATOM 1714 C CA . MET A 1 222 ? 18.947 -1.547 -22.327 1.00 92.44 222 MET A CA 1
ATOM 1715 C C . MET A 1 222 ? 17.608 -2.237 -22.601 1.00 92.44 222 MET A C 1
ATOM 1717 O O . MET A 1 222 ? 17.314 -3.277 -22.011 1.00 92.44 222 MET A O 1
ATOM 1721 N N . ALA A 1 223 ? 16.805 -1.713 -23.529 1.00 92.88 223 ALA A N 1
ATOM 1722 C CA . ALA A 1 223 ? 15.541 -2.331 -23.915 1.00 92.88 223 ALA A CA 1
ATOM 1723 C C . ALA A 1 223 ? 15.759 -3.717 -24.542 1.00 92.88 223 ALA A C 1
ATOM 1725 O O . ALA A 1 223 ? 15.020 -4.657 -24.244 1.00 92.88 223 ALA A O 1
ATOM 1726 N N . ALA A 1 224 ? 16.781 -3.877 -25.388 1.00 93.81 224 ALA A N 1
ATOM 1727 C CA . ALA A 1 224 ? 17.161 -5.174 -25.940 1.00 93.81 224 ALA A CA 1
ATOM 1728 C C . ALA A 1 224 ? 17.612 -6.149 -24.841 1.00 93.81 224 ALA A C 1
ATOM 1730 O O . ALA A 1 224 ? 17.195 -7.309 -24.855 1.00 93.81 224 ALA A O 1
ATOM 1731 N N . HIS A 1 225 ? 18.385 -5.674 -23.860 1.00 92.31 225 HIS A N 1
ATOM 1732 C CA . HIS A 1 225 ? 18.782 -6.464 -22.697 1.00 92.31 225 HIS A CA 1
ATOM 1733 C C . HIS A 1 225 ? 17.564 -6.966 -21.913 1.00 92.31 225 HIS A C 1
ATOM 1735 O O . HIS A 1 225 ? 17.461 -8.167 -21.681 1.00 92.31 225 HIS A O 1
ATOM 1741 N N . LEU A 1 226 ? 16.606 -6.088 -21.587 1.00 91.62 226 LEU A N 1
ATOM 1742 C CA . LEU A 1 226 ? 15.376 -6.453 -20.871 1.00 91.62 226 LEU A CA 1
ATOM 1743 C C . LEU A 1 226 ? 14.527 -7.469 -21.644 1.00 91.62 226 LEU A C 1
ATOM 1745 O O . LEU A 1 226 ? 14.051 -8.442 -21.064 1.00 91.62 226 LEU A O 1
ATOM 1749 N N . ARG A 1 227 ? 14.383 -7.306 -22.966 1.00 93.44 227 ARG A N 1
ATOM 1750 C CA . ARG A 1 227 ? 13.696 -8.303 -23.810 1.00 93.44 227 ARG A CA 1
ATOM 1751 C C . ARG A 1 227 ? 14.393 -9.663 -23.766 1.00 93.44 227 ARG A C 1
ATOM 1753 O O . ARG A 1 227 ? 13.719 -10.688 -23.746 1.00 93.44 227 ARG A O 1
ATOM 1760 N N . GLY A 1 228 ? 15.724 -9.682 -23.694 1.00 90.69 228 GLY A N 1
ATOM 1761 C CA . GLY A 1 228 ? 16.508 -10.908 -23.526 1.00 90.69 228 GLY A CA 1
ATOM 1762 C C . GLY A 1 228 ? 16.223 -11.663 -22.220 1.00 90.69 228 GLY A C 1
ATOM 1763 O O . GLY A 1 228 ? 16.441 -12.871 -22.165 1.00 90.69 228 GLY A O 1
ATOM 1764 N N . GLN A 1 229 ? 15.683 -10.990 -21.198 1.00 92.38 229 GLN A N 1
ATOM 1765 C CA . GLN A 1 229 ? 15.356 -11.587 -19.897 1.00 92.38 229 GLN A CA 1
ATOM 1766 C C . GLN A 1 229 ? 13.957 -12.214 -19.836 1.00 92.38 229 GLN A C 1
ATOM 1768 O O . GLN A 1 229 ? 13.596 -12.798 -18.819 1.00 92.38 229 GLN A O 1
ATOM 1773 N N . GLN A 1 230 ? 13.168 -12.176 -20.915 1.00 88.50 230 GLN A N 1
ATOM 1774 C CA . GLN A 1 230 ? 11.840 -12.810 -20.940 1.00 88.50 230 GLN A CA 1
ATOM 1775 C C . GLN A 1 230 ? 11.888 -14.309 -20.607 1.00 88.50 230 GLN A C 1
ATOM 1777 O O . GLN A 1 230 ? 11.017 -14.819 -19.907 1.00 88.50 230 GLN A O 1
ATOM 1782 N N . ALA A 1 231 ? 12.928 -15.015 -21.060 1.00 87.50 231 ALA A N 1
ATOM 1783 C CA . ALA A 1 231 ? 13.103 -16.432 -20.752 1.00 87.50 231 ALA A CA 1
ATOM 1784 C C . ALA A 1 231 ? 13.382 -16.688 -19.260 1.00 87.50 231 ALA A C 1
ATOM 1786 O O . ALA A 1 231 ? 13.041 -17.757 -18.760 1.00 87.50 231 ALA A O 1
ATOM 1787 N N . LEU A 1 232 ? 13.981 -15.724 -18.551 1.00 87.06 232 LEU A N 1
ATOM 1788 C CA . LEU A 1 232 ? 14.216 -15.826 -17.112 1.00 87.06 232 LEU A CA 1
ATOM 1789 C C . LEU A 1 232 ? 12.892 -15.777 -16.347 1.00 87.06 232 LEU A C 1
ATOM 1791 O O . LEU A 1 232 ? 12.703 -16.585 -15.447 1.00 87.06 232 LEU A O 1
ATOM 1795 N N . LEU A 1 233 ? 11.955 -14.911 -16.745 1.00 88.06 233 LEU A N 1
ATOM 1796 C CA . LEU A 1 233 ? 10.632 -14.846 -16.118 1.00 88.06 233 LEU A CA 1
ATOM 1797 C C . LEU A 1 233 ? 9.901 -16.197 -16.195 1.00 88.06 233 LEU A C 1
ATOM 1799 O O . LEU A 1 233 ? 9.456 -16.706 -15.172 1.00 88.06 233 LEU A O 1
ATOM 1803 N N . ALA A 1 234 ? 9.891 -16.831 -17.372 1.00 87.12 234 ALA A N 1
ATOM 1804 C CA . ALA A 1 234 ? 9.307 -18.165 -17.543 1.00 87.12 234 ALA A CA 1
ATOM 1805 C C . ALA A 1 234 ? 9.997 -19.230 -16.665 1.00 87.12 234 ALA A C 1
ATOM 1807 O O . ALA A 1 234 ? 9.346 -20.102 -16.100 1.00 87.12 234 ALA A O 1
ATOM 1808 N N . GLN A 1 235 ? 11.322 -19.146 -16.490 1.00 87.50 235 GLN A N 1
ATOM 1809 C CA . GLN A 1 235 ? 12.040 -20.055 -15.590 1.00 87.50 235 GLN A CA 1
ATOM 1810 C C . GLN A 1 235 ? 11.658 -19.848 -14.120 1.00 87.50 235 GLN A C 1
ATOM 1812 O O . GLN A 1 235 ? 11.627 -20.819 -13.365 1.00 87.50 235 GLN A O 1
ATOM 1817 N N . LEU A 1 236 ? 11.383 -18.610 -13.692 1.00 89.12 236 LEU A N 1
ATOM 1818 C CA . LEU A 1 236 ? 10.954 -18.318 -12.321 1.00 89.12 236 LEU A CA 1
ATOM 1819 C C . LEU A 1 236 ? 9.588 -18.940 -12.012 1.00 89.12 236 LEU A C 1
ATOM 1821 O O . LEU A 1 236 ? 9.407 -19.464 -10.910 1.00 89.12 236 LEU A O 1
ATOM 1825 N N . GLU A 1 237 ? 8.666 -18.934 -12.979 1.00 84.81 237 GLU A N 1
ATOM 1826 C CA . GLU A 1 237 ? 7.346 -19.577 -12.870 1.00 84.81 237 GLU A CA 1
ATOM 1827 C C . GLU A 1 237 ? 7.458 -21.0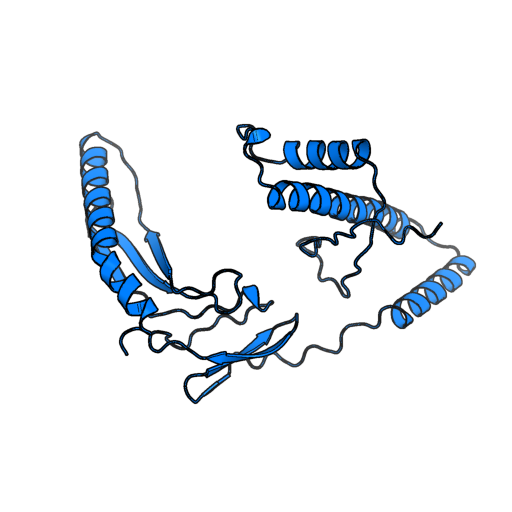95 -12.643 1.00 84.81 237 GLU A C 1
ATOM 1829 O O . GLU A 1 237 ? 6.718 -21.657 -11.835 1.00 84.81 237 GLU A O 1
ATOM 1834 N N . ASP A 1 238 ? 8.461 -21.742 -13.243 1.00 82.94 238 ASP A N 1
ATOM 1835 C CA . ASP A 1 238 ? 8.779 -23.166 -13.046 1.00 82.94 238 ASP A CA 1
ATOM 1836 C C . ASP A 1 238 ? 9.525 -23.460 -11.720 1.00 82.94 238 ASP A C 1
ATOM 1838 O O . ASP A 1 238 ? 10.015 -24.571 -11.479 1.00 82.94 238 ASP A O 1
ATOM 1842 N N . GLY A 1 239 ? 9.619 -22.472 -10.824 1.00 75.31 239 GLY A N 1
ATOM 1843 C CA . GLY A 1 239 ? 10.298 -22.565 -9.528 1.00 75.31 239 GLY A CA 1
ATOM 1844 C C . GLY A 1 239 ? 11.772 -22.147 -9.546 1.00 75.31 239 GLY A C 1
ATOM 1845 O O . GLY A 1 239 ? 12.422 -22.204 -8.497 1.00 75.31 239 GLY A O 1
ATOM 1846 N N . GLY A 1 240 ? 12.270 -21.702 -10.702 1.00 70.44 240 GLY A N 1
ATOM 1847 C CA . GLY A 1 240 ? 13.597 -21.137 -10.938 1.00 70.44 240 GLY A CA 1
ATOM 1848 C C . GLY A 1 240 ? 14.779 -22.106 -10.825 1.00 70.44 240 GLY A C 1
ATOM 1849 O O . GLY A 1 240 ? 14.678 -23.201 -10.253 1.00 70.44 240 GLY A O 1
ATOM 1850 N N . PRO A 1 241 ? 15.941 -21.703 -11.369 1.00 65.31 241 PRO A N 1
ATOM 1851 C CA . PRO A 1 241 ? 17.203 -22.376 -11.097 1.00 65.31 241 PRO A CA 1
ATOM 1852 C C . PRO A 1 241 ? 17.599 -22.207 -9.618 1.00 65.31 241 PRO A C 1
ATOM 1854 O O . PRO A 1 241 ? 17.166 -21.268 -8.949 1.00 65.31 241 PRO A O 1
ATOM 1857 N N . ARG A 1 242 ? 18.399 -23.149 -9.105 1.00 55.56 242 ARG A N 1
ATOM 1858 C CA . ARG A 1 242 ? 19.136 -22.961 -7.845 1.00 55.56 242 ARG A CA 1
ATOM 1859 C C . ARG A 1 242 ? 20.380 -22.123 -8.086 1.00 55.56 242 ARG A C 1
ATOM 1861 O O . ARG A 1 242 ? 20.972 -22.306 -9.174 1.00 55.56 242 ARG A O 1
#